Protein AF-A0AAN6LTI5-F1 (afdb_monomer)

pLDDT: mean 82.34, std 16.17, range [45.75, 98.12]

Secondary structure (DSSP, 8-state):
----------PPP-HHHHHHHHHHHHHHHHHHHHHHH-GGGS-HHHHHHHHHHHHHHHHHTGGGS-S-HHHHHHHHHHHHHHHHHHHHHHHH--TT-GGGGGTS-TT----S-HHHHHHHHHH-TT-TTSTT--TTS-TT-S-GGGS-SSTTGGGG--S---TT-GGGS-HHHHHHHHHHHHHHHHHHHHHHHHH--GGGTT--GGGG-GGGS-HHHHHHHHHTT---SSPPPHHHHHHHHHHHHHHHHHHHHHHHHHHHHHHHHHHHTTSS-GGGS--SS--GGG--SHHHHHHH-

Foldseek 3Di:
DDDPPPPPPPPPQDVVLQVQLVVLLVQLVVLLLVCQLCVLVDALVRSLVSNVVSLVSNLVSLCSNDPDPVNSVVSNVCSVVLSVLSNVVSNVSHNPDPCVCQFVVVPDDPPDRSSLSSVCSRPVPCQQLTSVRQCVLCVPDNHCVPPDPDLVVPPPDPPDDDPPPLSNDDLVVLLVVLVVLLVVLVVVLCVLVVVLPCVPLVDDPVLVPPLCPPPVVLAVCVVVVHDDPDHDDPSSVVVVVSVVCSVVSNVLSVVQNVLSVVLSVCSVVVSDRSSSRPGPAADPVQPPDPVSRVSRD

Solvent-accessible surface area (backbone atoms only — not comparable to full-atom values): 17144 Å² total; per-residue (Å²): 134,84,83,77,80,76,76,69,77,74,75,77,81,48,70,77,65,16,47,61,19,52,50,28,61,50,47,29,59,49,53,44,35,52,44,57,27,43,34,76,80,39,56,40,65,56,40,37,50,52,45,49,52,32,30,49,51,26,47,74,34,23,74,46,52,44,91,45,66,66,58,23,50,53,50,40,51,46,40,53,54,51,38,53,51,51,40,53,49,32,58,66,41,37,66,84,46,75,69,52,49,63,66,38,54,91,81,63,82,75,87,64,54,46,62,57,51,6,46,43,69,70,75,36,84,62,21,66,63,42,70,72,33,51,66,74,83,37,82,90,46,93,56,56,66,75,45,75,94,41,83,80,65,59,78,80,68,90,78,84,76,65,95,76,54,56,78,76,57,55,62,69,57,40,40,53,55,34,53,51,48,34,52,50,30,50,50,52,46,50,51,44,60,69,66,63,41,70,74,77,73,66,77,52,78,75,78,70,36,76,91,57,71,57,50,68,64,38,40,54,38,45,72,72,69,46,95,55,99,68,64,72,48,74,64,57,52,49,54,52,51,50,54,51,46,49,57,51,51,51,51,51,34,52,52,41,30,53,48,34,53,49,45,39,52,37,37,72,75,61,78,42,57,55,53,71,57,64,68,65,58,40,67,69,92,64,41,85,40,74,68,39,38,68,65,51,73

Organism: NCBI:txid1892770

Radius of gyration: 24.94 Å; Cα contacts (8 Å, |Δi|>4): 255; chains: 1; bounding box: 87×41×66 Å

Mean predicted aligned error: 9.03 Å

Nearest PDB structures (foldseek):
  9k1c-assembly1_R  TM=1.927E-01  e=9.011E+00  Homo sapiens

Sequence (297 aa):
MPHVDTHASVDEWSFSQASRSLTFSLIFPFTSLLIMSFPYHFDRWLAVTMVLASGYAAFVTSDDLSPDDKLNEIYKRYVLIGGSYMLSMAYKLDGKNTEQALLEYKTAKSTWSPWYKGYKLMWNIRGVATPWENPYLWPDVKYTWNAPKSTADLDNTTSSRSRHSLMARGRGSGIAIRIVYVAINFFLLACLYEHNSERLLDTTLSDYDPEKESIIRRGVQTYFGRTVRTPVTSREILVRAASASEYVAGNFLLFSLYHDVCAIFFIAVGLDESWEWPPFFGQITKAYSMRRWYVNN

Structure (mmCIF, N/CA/C/O backbone):
data_AF-A0AAN6LTI5-F1
#
_entry.id   AF-A0AAN6LTI5-F1
#
loop_
_atom_site.group_PDB
_atom_site.id
_atom_site.type_symbol
_atom_site.label_atom_id
_atom_site.label_alt_id
_atom_site.label_comp_id
_atom_site.label_asym_id
_atom_site.label_entity_id
_atom_site.label_seq_id
_atom_site.pdbx_PDB_ins_code
_atom_site.Cartn_x
_atom_site.Cartn_y
_atom_site.Cartn_z
_atom_site.occupancy
_atom_site.B_iso_or_equiv
_atom_site.auth_seq_id
_atom_site.auth_comp_id
_atom_site.auth_asym_id
_atom_site.auth_atom_id
_atom_site.pdbx_PDB_model_num
ATOM 1 N N . MET A 1 1 ? -52.610 -1.628 4.059 1.00 48.66 1 MET A N 1
ATOM 2 C CA . MET A 1 1 ? -51.967 -1.267 2.779 1.00 48.66 1 MET A CA 1
ATOM 3 C C . MET A 1 1 ? -50.811 -2.231 2.570 1.00 48.66 1 MET A C 1
ATOM 5 O O . MET A 1 1 ? -49.985 -2.307 3.470 1.00 48.66 1 MET A O 1
ATOM 9 N N . PRO A 1 2 ? -50.798 -3.033 1.495 1.00 48.12 2 PRO A N 1
ATOM 10 C CA . PRO A 1 2 ? -49.705 -3.960 1.223 1.00 48.12 2 PRO A CA 1
ATOM 11 C C . PRO A 1 2 ? -48.461 -3.179 0.778 1.00 48.12 2 PRO A C 1
ATOM 13 O O . PRO A 1 2 ? -48.548 -2.340 -0.117 1.00 48.12 2 PRO A O 1
ATOM 16 N N . HIS A 1 3 ? -47.327 -3.439 1.428 1.00 54.31 3 HIS A N 1
ATOM 17 C CA . HIS A 1 3 ? -46.013 -3.013 0.954 1.00 54.31 3 HIS A CA 1
ATOM 18 C C . HIS A 1 3 ? -45.740 -3.776 -0.345 1.00 54.31 3 HIS A C 1
ATOM 20 O O . HIS A 1 3 ? -45.573 -4.993 -0.334 1.00 54.31 3 HIS A O 1
ATOM 26 N N . VAL A 1 4 ? -45.806 -3.079 -1.477 1.00 61.84 4 VAL A N 1
ATOM 27 C CA . VAL A 1 4 ? -45.370 -3.628 -2.759 1.00 61.84 4 VAL A CA 1
ATOM 28 C C . VAL A 1 4 ? -43.857 -3.487 -2.770 1.00 61.84 4 VAL A C 1
ATOM 30 O O . VAL A 1 4 ? -43.339 -2.415 -3.075 1.00 61.84 4 VAL A O 1
ATOM 33 N N . ASP A 1 5 ? -43.161 -4.552 -2.385 1.00 55.31 5 ASP A N 1
ATOM 34 C CA . ASP A 1 5 ? -41.728 -4.679 -2.613 1.00 55.31 5 ASP A CA 1
ATOM 35 C C . ASP A 1 5 ? -41.517 -4.794 -4.124 1.00 55.31 5 ASP A C 1
ATOM 37 O O . ASP A 1 5 ? -41.534 -5.874 -4.718 1.00 55.31 5 ASP A O 1
ATOM 41 N N . THR A 1 6 ? -41.379 -3.646 -4.786 1.00 58.44 6 THR A N 1
ATOM 42 C CA . THR A 1 6 ? -40.815 -3.584 -6.128 1.00 58.44 6 THR A CA 1
ATOM 43 C C . THR A 1 6 ? -39.357 -3.995 -6.008 1.00 58.44 6 THR A C 1
ATOM 45 O O . THR A 1 6 ? -38.479 -3.152 -5.824 1.00 58.44 6 THR A O 1
ATOM 48 N N . HIS A 1 7 ? -39.107 -5.301 -6.081 1.00 58.06 7 HIS A N 1
ATOM 49 C CA . HIS A 1 7 ? -37.806 -5.851 -6.419 1.00 58.06 7 HIS A CA 1
ATOM 50 C C . HIS A 1 7 ? -37.456 -5.335 -7.816 1.00 58.06 7 HIS A C 1
ATOM 52 O O . HIS A 1 7 ? -37.729 -5.989 -8.821 1.00 58.06 7 HIS A O 1
ATOM 58 N N . ALA A 1 8 ? -36.915 -4.116 -7.887 1.00 60.38 8 ALA A N 1
ATOM 59 C CA . ALA A 1 8 ? -36.149 -3.691 -9.040 1.00 60.38 8 ALA A CA 1
ATOM 60 C C . ALA A 1 8 ? -35.102 -4.785 -9.238 1.00 60.38 8 ALA A C 1
ATOM 62 O O . ALA A 1 8 ? -34.344 -5.081 -8.311 1.00 60.38 8 ALA A O 1
ATOM 63 N N . SER A 1 9 ? -35.155 -5.463 -10.383 1.00 68.69 9 SER A N 1
ATOM 64 C CA . SER A 1 9 ? -34.146 -6.442 -10.749 1.00 68.69 9 SER A CA 1
ATOM 65 C C . SER A 1 9 ? -32.809 -5.730 -10.643 1.00 68.69 9 SER A C 1
ATOM 67 O O . SER A 1 9 ? -32.554 -4.786 -11.387 1.00 68.69 9 SER A O 1
ATOM 69 N N . VAL A 1 10 ? -32.011 -6.110 -9.649 1.00 76.81 10 VAL A N 1
ATOM 70 C CA . VAL A 1 10 ? -30.627 -5.668 -9.564 1.00 76.81 10 VAL A CA 1
ATOM 71 C C . VAL A 1 10 ? -29.993 -6.209 -10.833 1.00 76.81 10 VAL A C 1
ATOM 73 O O . VAL A 1 10 ? -29.870 -7.426 -10.969 1.00 76.81 10 VAL A O 1
ATOM 76 N N . ASP A 1 11 ? -29.733 -5.326 -11.797 1.00 81.00 11 ASP A N 1
ATOM 77 C CA . ASP A 1 11 ? -29.110 -5.710 -13.056 1.00 81.00 11 ASP A CA 1
ATOM 78 C C . ASP A 1 11 ? -27.839 -6.488 -12.717 1.00 81.00 11 ASP A C 1
ATOM 80 O O . ASP A 1 11 ? -26.968 -5.990 -11.998 1.00 81.00 11 ASP A O 1
ATOM 84 N N . GLU A 1 12 ? -27.766 -7.742 -13.166 1.00 89.50 12 GLU A N 1
ATOM 85 C CA . GLU A 1 12 ? -26.602 -8.580 -12.907 1.00 89.50 12 GLU A CA 1
ATOM 86 C C . GLU A 1 12 ? -25.367 -7.878 -13.477 1.00 89.50 12 GLU A C 1
ATOM 88 O O . GLU A 1 12 ? -25.313 -7.528 -14.663 1.00 89.50 12 GLU A O 1
ATOM 93 N N . TRP A 1 13 ? -24.378 -7.642 -12.614 1.00 93.31 13 TRP A N 1
ATOM 94 C CA . TRP A 1 13 ? -23.123 -7.029 -13.022 1.00 93.31 13 TRP A CA 1
ATOM 95 C C . TRP A 1 13 ? -22.507 -7.830 -14.172 1.00 93.31 13 TRP A C 1
ATOM 97 O O . TRP A 1 13 ? -22.428 -9.060 -14.125 1.00 93.31 13 TRP A O 1
ATOM 107 N N . SER A 1 14 ? -22.047 -7.133 -15.210 1.00 94.81 14 SER A N 1
ATOM 108 C CA . SER A 1 14 ? -21.449 -7.762 -16.390 1.00 94.81 14 SER A CA 1
ATOM 109 C C . SER A 1 14 ? -20.062 -7.210 -16.686 1.00 94.81 14 SER A C 1
ATOM 111 O O . SER A 1 14 ? -19.778 -6.027 -16.500 1.00 94.81 14 SER A O 1
ATOM 113 N N . PHE A 1 15 ? -19.196 -8.049 -17.257 1.00 94.62 15 PHE A N 1
ATOM 114 C CA . PHE A 1 15 ? -17.861 -7.624 -17.689 1.00 94.62 15 PHE A CA 1
ATOM 115 C C . PHE A 1 15 ? -17.908 -6.451 -18.685 1.00 94.62 15 PHE A C 1
ATOM 117 O O . PHE A 1 15 ? -17.015 -5.606 -18.700 1.00 94.62 15 PHE A O 1
ATOM 124 N N . SER A 1 16 ? -18.967 -6.355 -19.497 1.00 95.12 16 SER A N 1
ATOM 125 C CA . SER A 1 16 ? -19.192 -5.213 -20.389 1.00 95.12 16 SER A CA 1
ATOM 126 C C . SER A 1 16 ? -19.331 -3.889 -19.639 1.00 95.12 16 SER A C 1
ATOM 128 O O . SER A 1 16 ? -18.773 -2.896 -20.105 1.00 95.12 16 SER A O 1
ATOM 130 N N . GLN A 1 17 ? -20.002 -3.870 -18.482 1.00 92.94 17 GLN A N 1
ATOM 131 C CA . GLN A 1 17 ? -20.117 -2.669 -17.644 1.00 92.94 17 GLN A CA 1
ATOM 132 C C . GLN A 1 17 ? -18.743 -2.266 -17.089 1.00 92.94 17 GLN A C 1
ATOM 134 O O . GLN A 1 17 ? -18.345 -1.110 -17.213 1.00 92.94 17 GLN A O 1
ATOM 139 N N . ALA A 1 18 ? -17.956 -3.237 -16.616 1.00 95.56 18 ALA A N 1
ATOM 140 C CA . ALA A 1 18 ? -16.622 -2.983 -16.069 1.00 95.56 18 ALA A CA 1
ATOM 141 C C . ALA A 1 18 ? -15.536 -2.700 -17.118 1.00 95.56 18 ALA A C 1
ATOM 143 O O . ALA A 1 18 ? -14.469 -2.188 -16.779 1.00 95.56 18 ALA A O 1
ATOM 144 N N . SER A 1 19 ? -15.771 -3.013 -18.396 1.00 96.44 19 SER A N 1
ATOM 145 C CA . SER A 1 19 ? -14.763 -2.899 -19.461 1.00 96.44 19 SER A CA 1
ATOM 146 C C . SER A 1 19 ? -14.151 -1.497 -19.565 1.00 96.44 19 SER A C 1
ATOM 148 O O . SER A 1 19 ? -12.939 -1.349 -19.756 1.00 96.44 19 SER A O 1
ATOM 150 N N . ARG A 1 20 ? -14.969 -0.455 -19.374 1.00 96.75 20 ARG A N 1
ATOM 151 C CA . ARG A 1 20 ? -14.529 0.942 -19.374 1.00 96.75 20 ARG A CA 1
ATOM 152 C C . ARG A 1 20 ? -13.588 1.217 -18.202 1.00 96.75 20 ARG A C 1
ATOM 154 O O . ARG A 1 20 ? -12.496 1.743 -18.410 1.00 96.75 20 ARG A O 1
ATOM 161 N N . SER A 1 21 ? -13.983 0.826 -16.997 1.00 96.06 21 SER A N 1
ATOM 162 C CA . SER A 1 21 ? -13.212 0.999 -15.762 1.00 96.06 21 SER A CA 1
ATOM 163 C C . SER A 1 21 ? -11.900 0.225 -15.804 1.00 96.06 21 SER A C 1
ATOM 165 O O . SER A 1 21 ? -10.853 0.772 -15.468 1.00 96.06 21 SER A O 1
ATOM 167 N N . LEU A 1 22 ? -11.934 -1.015 -16.300 1.00 95.94 22 LEU A N 1
ATOM 168 C CA . LEU A 1 22 ? -10.753 -1.851 -16.519 1.00 95.94 22 LEU A CA 1
ATOM 169 C C . LEU A 1 22 ? -9.792 -1.231 -17.537 1.00 95.94 22 LEU A C 1
ATOM 171 O O . LEU A 1 22 ? -8.579 -1.261 -17.361 1.00 95.94 22 LEU A O 1
ATOM 175 N N . THR A 1 23 ? -10.317 -0.623 -18.598 1.00 97.38 23 THR A N 1
ATOM 176 C CA . THR A 1 23 ? -9.477 0.050 -19.594 1.00 97.38 23 THR A CA 1
ATOM 177 C C . THR A 1 23 ? -8.724 1.220 -18.961 1.00 97.38 23 THR A C 1
ATOM 179 O O . THR A 1 23 ? -7.503 1.320 -19.100 1.00 97.38 23 THR A O 1
ATOM 182 N N . PHE A 1 24 ? -9.411 2.085 -18.211 1.00 97.62 24 PHE A N 1
ATOM 183 C CA . PHE A 1 24 ? -8.749 3.213 -17.552 1.00 97.62 24 PHE A CA 1
ATOM 184 C C . PHE A 1 24 ? -7.860 2.796 -16.377 1.00 97.62 24 PHE A C 1
ATOM 186 O O . PHE A 1 24 ? -6.852 3.462 -16.127 1.00 97.62 24 PHE A O 1
ATOM 193 N N . SER A 1 25 ? -8.150 1.665 -15.727 1.00 94.81 25 SER A N 1
ATOM 194 C CA . SER A 1 25 ? -7.278 1.101 -14.696 1.00 94.81 25 SER A CA 1
ATOM 195 C C . SER A 1 25 ? -5.952 0.582 -15.228 1.00 94.81 25 SER A C 1
ATOM 197 O O . SER A 1 25 ? -4.985 0.553 -14.473 1.00 94.81 25 SER A O 1
ATOM 199 N N . LEU A 1 26 ? -5.873 0.273 -16.524 1.00 96.25 26 LEU A N 1
ATOM 200 C CA . LEU A 1 26 ? -4.628 -0.047 -17.219 1.00 96.25 26 LEU A CA 1
ATOM 201 C C . LEU A 1 26 ? -3.964 1.194 -17.829 1.00 96.25 26 LEU A C 1
ATOM 203 O O . LEU A 1 26 ? -2.745 1.345 -17.730 1.00 96.25 26 LEU A O 1
ATOM 207 N N . ILE A 1 27 ? -4.743 2.108 -18.422 1.00 97.94 27 ILE A N 1
ATOM 208 C CA . ILE A 1 27 ? -4.211 3.334 -19.042 1.00 97.94 27 ILE A CA 1
ATOM 209 C C . ILE A 1 27 ? -3.490 4.198 -18.009 1.00 97.94 27 ILE A C 1
ATOM 211 O O . ILE A 1 27 ? -2.374 4.634 -18.268 1.00 97.94 27 ILE A O 1
ATOM 215 N N . PHE A 1 28 ? -4.083 4.431 -16.837 1.00 97.56 28 PHE A N 1
ATOM 216 C CA . PHE A 1 28 ? -3.484 5.282 -15.807 1.00 97.56 28 PHE A CA 1
ATOM 217 C C . PHE A 1 28 ? -2.069 4.842 -15.367 1.00 97.56 28 PHE A C 1
ATOM 219 O O . PHE A 1 28 ? -1.131 5.647 -15.483 1.00 97.56 28 PHE A O 1
ATOM 226 N N . PRO A 1 29 ? -1.849 3.594 -14.907 1.00 96.06 29 PRO A N 1
ATOM 227 C CA . PRO A 1 29 ? -0.514 3.143 -14.540 1.00 96.06 29 PRO A CA 1
ATOM 228 C C . PRO A 1 29 ? 0.416 3.056 -15.753 1.00 96.06 29 PRO A C 1
ATOM 230 O O . PRO A 1 29 ? 1.595 3.368 -15.616 1.00 96.06 29 PRO A O 1
ATOM 233 N N . PHE A 1 30 ? -0.080 2.711 -16.946 1.00 97.19 30 PHE A N 1
ATOM 234 C CA . PHE A 1 30 ? 0.749 2.688 -18.154 1.00 97.19 30 PHE A CA 1
ATOM 235 C C . PHE A 1 30 ? 1.241 4.086 -18.557 1.00 97.19 30 PHE A C 1
ATOM 237 O O . PHE A 1 30 ? 2.423 4.269 -18.841 1.00 97.19 30 PHE A O 1
ATOM 244 N N . THR A 1 31 ? 0.364 5.093 -18.540 1.00 97.62 31 THR A N 1
ATOM 245 C CA . THR A 1 31 ? 0.722 6.494 -18.797 1.00 97.62 31 THR A CA 1
ATOM 246 C C . THR A 1 31 ? 1.742 6.985 -17.776 1.00 97.62 31 THR A C 1
ATOM 248 O O . THR A 1 31 ? 2.745 7.589 -18.156 1.00 97.62 31 THR A O 1
ATOM 251 N N . SER A 1 32 ? 1.529 6.675 -16.495 1.00 96.31 32 SER A N 1
ATOM 252 C CA . SER A 1 32 ? 2.491 6.999 -15.438 1.00 96.31 32 SER A CA 1
ATOM 253 C C . SER A 1 32 ? 3.840 6.316 -15.692 1.00 96.31 32 SER A C 1
ATOM 255 O O . SER A 1 32 ? 4.875 6.976 -15.640 1.00 96.31 32 SER A O 1
ATOM 257 N N . LEU A 1 33 ? 3.843 5.033 -16.068 1.00 95.56 33 LEU A N 1
ATOM 258 C CA . LEU A 1 33 ? 5.060 4.274 -16.363 1.00 95.56 33 LEU A CA 1
ATOM 259 C C . LEU A 1 33 ? 5.831 4.878 -17.529 1.00 95.56 33 LEU A C 1
ATOM 261 O O . LEU A 1 33 ? 7.044 5.054 -17.431 1.00 95.56 33 LEU A O 1
ATOM 265 N N . LEU A 1 34 ? 5.136 5.220 -18.611 1.00 96.38 34 LEU A N 1
ATOM 266 C CA . LEU A 1 34 ? 5.722 5.846 -19.790 1.00 96.38 34 LEU A CA 1
ATOM 267 C C . LEU A 1 34 ? 6.426 7.160 -19.422 1.00 96.38 34 LEU A C 1
ATOM 269 O O . LEU A 1 34 ? 7.582 7.364 -19.791 1.00 96.38 34 LEU A O 1
ATOM 273 N N . ILE A 1 35 ? 5.764 8.017 -18.643 1.00 94.69 35 ILE A N 1
ATOM 274 C CA . ILE A 1 35 ? 6.305 9.314 -18.214 1.00 94.69 35 ILE A CA 1
ATOM 275 C C . ILE A 1 35 ? 7.533 9.132 -17.318 1.00 94.69 35 ILE A C 1
ATOM 277 O O . ILE A 1 35 ? 8.557 9.776 -17.544 1.00 94.69 35 ILE A O 1
ATOM 281 N N . MET A 1 36 ? 7.466 8.226 -16.339 1.00 91.38 36 MET A N 1
ATOM 282 C CA . MET A 1 36 ? 8.590 7.956 -15.433 1.00 91.38 36 MET A CA 1
ATOM 283 C C . MET A 1 36 ? 9.775 7.296 -16.148 1.00 91.38 36 MET A C 1
ATOM 285 O O . MET A 1 36 ? 10.926 7.503 -15.764 1.00 91.38 36 MET A O 1
ATOM 289 N N . SER A 1 37 ? 9.507 6.497 -17.183 1.00 91.69 37 SER A N 1
ATOM 290 C CA . SER A 1 37 ? 10.540 5.801 -17.958 1.00 91.69 37 SER A CA 1
ATOM 291 C C . SER A 1 37 ? 11.278 6.743 -18.908 1.00 91.69 37 SER A C 1
ATOM 293 O O . SER A 1 37 ? 12.483 6.599 -19.107 1.00 91.69 37 SER A O 1
ATOM 295 N N . PHE A 1 38 ? 10.574 7.724 -19.475 1.00 92.62 38 PHE A N 1
ATOM 296 C CA . PHE A 1 38 ? 11.074 8.585 -20.549 1.00 92.62 38 PHE A CA 1
ATOM 297 C C . PHE A 1 38 ? 10.922 10.080 -20.226 1.00 92.62 38 PHE A C 1
ATOM 299 O O . PHE A 1 38 ? 10.379 10.827 -21.041 1.00 92.62 38 PHE A O 1
ATOM 306 N N . PRO A 1 39 ? 11.429 10.564 -19.076 1.00 89.75 39 PRO A N 1
ATOM 307 C CA . PRO A 1 39 ? 11.161 11.926 -18.612 1.00 89.75 39 PRO A CA 1
ATOM 308 C C . PRO A 1 39 ? 11.679 13.013 -19.567 1.00 89.75 39 PRO A C 1
ATOM 310 O O . PRO A 1 39 ? 11.117 14.097 -19.619 1.00 89.75 39 PRO A O 1
ATOM 313 N N . TYR A 1 40 ? 12.710 12.727 -20.370 1.00 89.62 40 TYR A N 1
ATOM 314 C CA . TYR A 1 40 ? 13.271 13.677 -21.342 1.00 89.62 40 TYR A CA 1
ATOM 315 C C . TYR A 1 40 ? 12.416 13.869 -22.601 1.00 89.62 40 TYR A C 1
ATOM 317 O O . TYR A 1 40 ? 12.644 14.813 -23.355 1.00 89.62 40 TYR A O 1
ATOM 325 N N . HIS A 1 41 ? 11.453 12.980 -22.850 1.00 93.31 41 HIS A N 1
ATOM 326 C CA . HIS A 1 41 ? 10.581 13.051 -24.024 1.00 93.31 41 HIS A CA 1
ATOM 327 C C . HIS A 1 41 ? 9.317 13.883 -23.783 1.00 93.31 41 HIS A C 1
ATOM 329 O O . HIS A 1 41 ? 8.606 14.196 -24.737 1.00 93.31 41 HIS A O 1
ATOM 335 N N . PHE A 1 42 ? 9.041 14.256 -22.532 1.00 92.50 42 PHE A N 1
ATOM 336 C CA . PHE A 1 42 ? 7.854 15.010 -22.153 1.00 92.50 42 PHE A CA 1
ATOM 337 C C . PHE A 1 42 ? 8.260 16.340 -21.521 1.00 92.50 42 PHE A C 1
ATOM 339 O O . PHE A 1 42 ? 9.126 16.392 -20.653 1.00 92.50 42 PHE A O 1
ATOM 346 N N . ASP A 1 43 ? 7.610 17.430 -21.929 1.00 92.81 43 ASP A N 1
ATOM 347 C CA . ASP A 1 43 ? 7.672 18.658 -21.136 1.00 92.81 43 ASP A CA 1
ATOM 348 C C . ASP A 1 43 ? 6.963 18.429 -19.790 1.00 92.81 43 ASP A C 1
ATOM 350 O O . ASP A 1 43 ? 5.972 17.693 -19.722 1.00 92.81 43 ASP A O 1
ATOM 354 N N . ARG A 1 44 ? 7.446 19.071 -18.721 1.00 91.94 44 ARG A N 1
ATOM 355 C CA . ARG A 1 44 ? 6.900 18.931 -17.364 1.00 91.94 44 ARG A CA 1
ATOM 356 C C . ARG A 1 44 ? 5.382 19.106 -17.326 1.00 91.94 44 ARG A C 1
ATOM 358 O O . ARG A 1 44 ? 4.692 18.329 -16.669 1.00 91.94 44 ARG A O 1
ATOM 365 N N . TRP A 1 45 ? 4.849 20.111 -18.020 1.00 94.12 45 TRP A N 1
ATOM 366 C CA . TRP A 1 45 ? 3.408 20.363 -18.008 1.00 94.12 45 TRP A CA 1
ATOM 367 C C . TRP A 1 45 ? 2.635 19.311 -18.791 1.00 94.12 45 TRP A C 1
ATOM 369 O O . TRP A 1 45 ? 1.582 18.877 -18.334 1.00 94.12 45 TRP A O 1
ATOM 379 N N . LEU A 1 46 ? 3.188 18.836 -19.909 1.00 95.12 46 LEU A N 1
ATOM 380 C CA . LEU A 1 46 ? 2.597 17.738 -20.668 1.00 95.12 46 LEU A CA 1
ATOM 381 C C . LEU A 1 46 ? 2.516 16.464 -19.815 1.00 95.12 46 LEU A C 1
ATOM 383 O O . LEU A 1 46 ? 1.455 15.846 -19.744 1.00 95.12 46 LEU A O 1
ATOM 387 N N . ALA A 1 47 ? 3.597 16.112 -19.115 1.00 94.69 47 ALA A N 1
ATOM 388 C CA . ALA A 1 47 ? 3.633 14.969 -18.207 1.00 94.69 47 ALA A CA 1
ATOM 389 C C . ALA A 1 47 ? 2.573 15.086 -17.096 1.00 94.69 47 ALA A C 1
ATOM 391 O O . ALA A 1 47 ? 1.778 14.168 -16.892 1.00 94.69 47 ALA A O 1
ATOM 392 N N . VAL A 1 48 ? 2.507 16.238 -16.418 1.00 95.56 48 VAL A N 1
ATOM 393 C CA . VAL A 1 48 ? 1.500 16.511 -15.378 1.00 95.56 48 VAL A CA 1
ATOM 394 C C . VAL A 1 48 ? 0.078 16.386 -15.933 1.00 95.56 48 VAL A C 1
ATOM 396 O O . VAL A 1 48 ? -0.755 15.712 -15.327 1.00 95.56 48 VAL A O 1
ATOM 399 N N . THR A 1 49 ? -0.207 16.975 -17.097 1.00 97.00 49 THR A N 1
ATOM 400 C CA . THR A 1 49 ? -1.528 16.899 -17.734 1.00 97.00 49 THR A CA 1
ATOM 401 C C . THR A 1 49 ? -1.898 15.468 -18.115 1.00 97.00 49 THR A C 1
ATOM 403 O O . THR A 1 49 ? -3.036 15.066 -17.890 1.00 97.00 49 THR A O 1
ATOM 406 N N . MET A 1 50 ? -0.965 14.674 -18.641 1.00 97.50 50 MET A N 1
ATOM 407 C CA . MET A 1 50 ? -1.217 13.275 -19.007 1.00 97.50 50 MET A CA 1
ATOM 408 C C . MET A 1 50 ? -1.532 12.399 -17.784 1.00 97.50 50 MET A C 1
ATOM 410 O O . MET A 1 50 ? -2.482 11.611 -17.825 1.00 97.50 50 MET A O 1
ATOM 414 N N . VAL A 1 51 ? -0.787 12.551 -16.681 1.00 96.56 51 VAL A N 1
ATOM 415 C CA . VAL A 1 51 ? -1.076 11.839 -15.420 1.00 96.56 51 VAL A CA 1
ATOM 416 C C . VAL A 1 51 ? -2.421 12.287 -14.842 1.00 96.56 51 VAL A C 1
ATOM 418 O O . VAL A 1 51 ? -3.221 11.438 -14.458 1.00 96.56 51 VAL A O 1
ATOM 421 N N . LEU A 1 52 ? -2.713 13.595 -14.825 1.00 97.44 52 LEU A N 1
ATOM 422 C CA . LEU A 1 52 ? -4.004 14.117 -14.356 1.00 97.4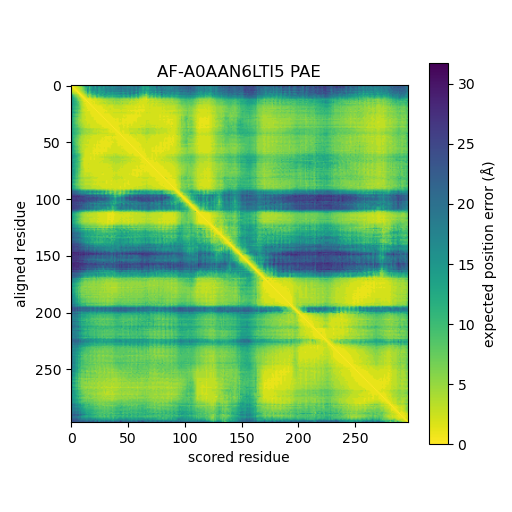4 52 LEU A CA 1
ATOM 423 C C . LEU A 1 52 ? -5.171 13.596 -15.194 1.00 97.44 52 LEU A C 1
ATOM 425 O O . LEU A 1 52 ? -6.162 13.148 -14.630 1.00 97.44 52 LEU A O 1
ATOM 429 N N . ALA A 1 53 ? -5.066 13.646 -16.522 1.00 98.12 53 ALA A N 1
ATOM 430 C CA . ALA A 1 53 ? -6.138 13.234 -17.421 1.00 98.12 53 ALA A CA 1
ATOM 431 C C . ALA A 1 53 ? -6.438 11.736 -17.289 1.00 98.12 53 ALA A C 1
ATOM 433 O O . ALA A 1 53 ? -7.596 11.347 -17.142 1.00 98.12 53 ALA A O 1
ATOM 434 N N . SER A 1 54 ? -5.398 10.898 -17.291 1.00 97.94 54 SER A N 1
ATOM 435 C CA . SER A 1 54 ? -5.555 9.448 -17.135 1.00 97.94 54 SER A CA 1
ATOM 436 C C . SER A 1 54 ? -6.037 9.061 -15.731 1.00 97.94 54 SER A C 1
ATOM 438 O O . SER A 1 54 ? -6.935 8.229 -15.610 1.00 97.94 54 SER A O 1
ATOM 440 N N . GLY A 1 55 ? -5.524 9.708 -14.680 1.00 97.38 55 GLY A N 1
ATOM 441 C CA . GLY A 1 55 ? -5.975 9.504 -13.301 1.00 97.38 55 GLY A CA 1
ATOM 442 C C . GLY A 1 55 ? -7.418 9.962 -13.073 1.00 97.38 55 GLY A C 1
ATOM 443 O O . GLY A 1 55 ? -8.198 9.246 -12.454 1.00 97.38 55 GLY A O 1
ATOM 444 N N . TYR A 1 56 ? -7.815 11.111 -13.623 1.00 97.94 56 TYR A N 1
ATOM 445 C CA . TYR A 1 56 ? -9.198 11.591 -13.559 1.00 97.94 56 TYR A CA 1
ATOM 446 C C . TYR A 1 56 ? -10.158 10.639 -14.275 1.00 97.94 56 TYR A C 1
ATOM 448 O O . TYR A 1 56 ? -11.201 10.297 -13.723 1.00 97.94 56 TYR A O 1
ATOM 456 N N . ALA A 1 57 ? -9.793 10.162 -15.469 1.00 97.94 57 ALA A N 1
ATOM 457 C CA . ALA A 1 57 ? -10.607 9.196 -16.197 1.00 97.94 57 ALA A CA 1
ATOM 458 C C . ALA A 1 57 ? -10.785 7.893 -15.401 1.00 97.94 57 ALA A C 1
ATOM 460 O O . ALA A 1 57 ? -11.915 7.447 -15.224 1.00 97.94 57 ALA A O 1
ATOM 461 N N . ALA A 1 58 ? -9.696 7.347 -14.845 1.00 97.62 58 ALA A N 1
ATOM 462 C CA . ALA A 1 58 ? -9.733 6.176 -13.970 1.00 97.62 58 ALA A CA 1
ATOM 463 C C . ALA A 1 58 ? -10.621 6.389 -12.733 1.00 97.62 58 ALA A C 1
ATOM 465 O O . ALA A 1 58 ? -11.419 5.517 -12.388 1.00 97.62 58 ALA A O 1
ATOM 466 N N . PHE A 1 59 ? -10.529 7.563 -12.100 1.00 97.38 59 PHE A N 1
ATOM 467 C CA . PHE A 1 59 ? -11.344 7.923 -10.942 1.00 97.38 59 PHE A CA 1
ATOM 468 C C . PHE A 1 59 ? -12.834 7.993 -11.287 1.00 97.38 59 PHE A C 1
ATOM 470 O O . PHE A 1 59 ? -13.644 7.388 -10.594 1.00 97.38 59 PHE A O 1
ATOM 477 N N . VAL A 1 60 ? -13.213 8.682 -12.364 1.00 97.75 60 VAL A N 1
ATOM 478 C CA . VAL A 1 60 ? -14.626 8.837 -12.752 1.00 97.75 60 VAL A CA 1
ATOM 479 C C . VAL A 1 60 ? -15.266 7.500 -13.123 1.00 97.75 60 VAL A C 1
ATOM 481 O O . VAL A 1 60 ? -16.448 7.308 -12.878 1.00 97.75 60 VAL A O 1
ATOM 484 N N . THR A 1 61 ? -14.504 6.565 -13.689 1.00 97.00 61 THR A N 1
ATOM 485 C CA . THR A 1 61 ? -15.033 5.252 -14.093 1.00 97.00 61 THR A CA 1
ATOM 486 C C . THR A 1 61 ? -14.964 4.192 -12.997 1.00 97.00 61 THR A C 1
ATOM 488 O O . THR A 1 61 ? -15.371 3.062 -13.219 1.00 97.00 61 THR A O 1
ATOM 491 N N . SER A 1 62 ? -14.403 4.499 -11.831 1.00 96.19 62 SER A N 1
ATOM 492 C CA . SER A 1 62 ? -14.101 3.490 -10.806 1.00 96.19 62 SER A CA 1
ATOM 493 C C . SER A 1 62 ? -15.320 2.827 -10.159 1.00 96.19 62 SER A C 1
ATOM 495 O O . SER A 1 62 ? -15.173 1.722 -9.648 1.00 96.19 62 SER A O 1
ATOM 497 N N . ASP A 1 63 ? -16.494 3.463 -10.194 1.00 96.56 63 ASP A N 1
ATOM 498 C CA . ASP A 1 63 ? -17.727 2.923 -9.599 1.00 96.56 63 ASP A CA 1
ATOM 499 C C . ASP A 1 63 ? -18.245 1.665 -10.307 1.00 96.56 63 ASP A C 1
ATOM 501 O O . ASP A 1 63 ? -18.895 0.839 -9.680 1.00 96.56 63 ASP A O 1
ATOM 505 N N . ASP A 1 64 ? -17.893 1.472 -11.580 1.00 95.00 64 ASP A N 1
ATOM 506 C CA . ASP A 1 64 ? -18.357 0.324 -12.371 1.00 95.00 64 ASP A CA 1
ATOM 507 C C . ASP A 1 64 ? -17.334 -0.831 -12.410 1.00 95.00 64 ASP A C 1
ATOM 509 O O . ASP A 1 64 ? -17.530 -1.824 -13.115 1.00 95.00 64 ASP A O 1
ATOM 513 N N . LEU A 1 65 ? -16.211 -0.721 -11.685 1.00 94.75 65 LEU A N 1
ATOM 514 C CA . LEU A 1 65 ? -15.103 -1.682 -11.775 1.00 94.75 65 LEU A CA 1
ATOM 515 C C . LEU A 1 65 ? -15.494 -3.079 -11.266 1.00 94.75 65 LEU A C 1
ATOM 517 O O . LEU A 1 65 ? -15.027 -4.085 -11.801 1.00 94.75 65 LEU A O 1
ATOM 521 N N . SER A 1 66 ? -16.326 -3.134 -10.233 1.00 95.62 66 SER A N 1
ATOM 522 C CA . SER A 1 66 ? -16.730 -4.347 -9.527 1.00 95.62 66 SER A CA 1
ATOM 523 C C . SER A 1 66 ? -18.136 -4.178 -8.955 1.00 95.62 66 SER A C 1
ATOM 525 O O . SER A 1 66 ? -18.503 -3.052 -8.621 1.00 95.62 66 SER A O 1
ATOM 527 N N . PRO A 1 67 ? -18.910 -5.262 -8.764 1.00 93.44 67 PRO A N 1
ATOM 528 C CA . PRO A 1 67 ? -20.149 -5.196 -7.989 1.00 93.44 67 PRO A CA 1
ATOM 529 C C . PRO A 1 67 ? -19.902 -4.938 -6.490 1.00 93.44 67 PRO A C 1
ATOM 531 O O . PRO A 1 67 ? -20.849 -4.710 -5.745 1.00 93.44 67 PRO A O 1
ATOM 534 N N . ASP A 1 68 ? -18.650 -5.022 -6.028 1.00 93.12 68 ASP A N 1
ATOM 535 C CA . ASP A 1 68 ? -18.263 -4.736 -4.646 1.00 93.12 68 ASP A CA 1
ATOM 536 C C . ASP A 1 68 ? -17.861 -3.263 -4.470 1.00 93.12 68 ASP A C 1
ATOM 538 O O . ASP A 1 68 ? -16.761 -2.850 -4.857 1.00 93.12 68 ASP A O 1
ATOM 542 N N . ASP A 1 69 ? -18.727 -2.497 -3.805 1.00 91.69 69 ASP A N 1
ATOM 543 C CA . ASP A 1 69 ? -18.507 -1.089 -3.457 1.00 91.69 69 ASP A CA 1
ATOM 544 C C . ASP A 1 69 ? -17.197 -0.859 -2.695 1.00 91.69 69 ASP A C 1
ATOM 546 O O . ASP A 1 69 ? -16.524 0.156 -2.900 1.00 91.69 69 ASP A O 1
ATOM 550 N N . LYS A 1 70 ? -16.785 -1.804 -1.838 1.00 87.75 70 LYS A N 1
ATOM 551 C CA . LYS A 1 70 ? -15.530 -1.678 -1.083 1.00 87.75 70 LYS A CA 1
ATOM 552 C C . LYS A 1 70 ? -14.331 -1.754 -2.012 1.00 87.75 70 LYS A C 1
ATOM 554 O O . LYS A 1 70 ? -13.369 -1.008 -1.826 1.00 87.75 70 LYS A O 1
ATOM 559 N N . LEU A 1 71 ? -14.372 -2.631 -3.016 1.00 89.19 71 LEU A N 1
ATOM 560 C CA . LEU A 1 71 ? -13.298 -2.729 -4.001 1.00 89.19 71 LEU A CA 1
ATOM 561 C C . LEU A 1 71 ? -13.205 -1.443 -4.828 1.00 89.19 71 LEU A C 1
ATOM 563 O O . LEU A 1 71 ? -12.103 -0.924 -5.024 1.00 89.19 71 LEU A O 1
ATOM 567 N N . ASN A 1 72 ? -14.347 -0.895 -5.244 1.00 93.81 72 ASN A N 1
ATOM 568 C CA . ASN A 1 72 ? -14.414 0.371 -5.975 1.00 93.81 72 ASN A CA 1
ATOM 569 C C . ASN A 1 72 ? -13.856 1.527 -5.130 1.00 93.81 72 ASN A C 1
ATOM 571 O O . ASN A 1 72 ? -13.050 2.326 -5.613 1.00 93.81 72 ASN A O 1
ATOM 575 N N . GLU A 1 73 ? -14.194 1.581 -3.839 1.00 92.69 73 GLU A N 1
ATOM 576 C CA . GLU A 1 73 ? -13.657 2.573 -2.906 1.00 92.69 73 GLU A CA 1
ATOM 577 C C . GLU A 1 73 ? -12.135 2.438 -2.719 1.00 92.69 73 GLU A C 1
ATOM 579 O O . GLU A 1 73 ? -11.404 3.434 -2.775 1.00 92.69 73 GLU A O 1
ATOM 584 N N . ILE A 1 74 ? -11.628 1.217 -2.526 1.00 88.38 74 ILE A N 1
ATOM 585 C CA . ILE A 1 74 ? -10.186 0.948 -2.416 1.00 88.38 74 ILE A CA 1
ATOM 586 C C . ILE A 1 74 ? -9.469 1.396 -3.691 1.00 88.38 74 ILE A C 1
ATOM 588 O O . ILE A 1 74 ? -8.434 2.067 -3.621 1.00 88.38 74 ILE A O 1
ATOM 592 N N . TYR A 1 75 ? -10.033 1.084 -4.855 1.00 93.69 75 TYR A N 1
ATOM 593 C CA . TYR A 1 75 ? -9.477 1.486 -6.138 1.00 93.69 75 TYR A CA 1
ATOM 594 C C . TYR A 1 75 ? -9.482 3.015 -6.320 1.00 93.69 75 TYR A C 1
ATOM 596 O O . TYR A 1 75 ? -8.462 3.585 -6.713 1.00 93.69 75 TYR A O 1
ATOM 604 N N . LYS A 1 76 ? -10.555 3.719 -5.932 1.00 95.31 76 LYS A N 1
ATOM 605 C CA . LYS A 1 76 ? -10.595 5.196 -5.895 1.00 95.31 76 LYS A CA 1
ATOM 606 C C . LYS A 1 76 ? -9.469 5.777 -5.050 1.00 95.31 76 LYS A C 1
ATOM 608 O O . LYS A 1 76 ? -8.770 6.694 -5.486 1.00 95.31 76 LYS A O 1
ATOM 613 N N . ARG A 1 77 ? -9.266 5.238 -3.845 1.00 92.31 77 ARG A N 1
ATOM 614 C CA . ARG A 1 77 ? -8.184 5.663 -2.945 1.00 92.31 77 ARG A CA 1
ATOM 615 C C . ARG A 1 77 ? -6.813 5.412 -3.574 1.00 92.31 77 ARG A C 1
ATOM 617 O O . ARG A 1 77 ? -5.956 6.289 -3.490 1.00 92.31 77 ARG A O 1
ATOM 624 N N . TYR A 1 78 ? -6.620 4.277 -4.248 1.00 92.38 78 TYR A N 1
ATOM 625 C CA . TYR A 1 78 ? -5.405 3.999 -5.019 1.00 92.38 78 TYR A CA 1
ATOM 626 C C . TYR A 1 78 ? -5.169 5.054 -6.107 1.00 92.38 78 TYR A C 1
ATOM 628 O O . TYR A 1 78 ? -4.066 5.590 -6.189 1.00 92.38 78 TYR A O 1
ATOM 636 N N . VAL A 1 79 ? -6.186 5.410 -6.896 1.00 95.06 79 VAL A N 1
ATOM 637 C CA . VAL A 1 79 ? -6.057 6.433 -7.947 1.00 95.06 79 VAL A CA 1
ATOM 638 C C . VAL A 1 79 ? -5.702 7.798 -7.354 1.00 95.06 79 VAL A C 1
ATOM 640 O O . VAL A 1 79 ? -4.827 8.480 -7.882 1.00 95.06 79 VAL A O 1
ATOM 643 N N . LEU A 1 80 ? -6.311 8.190 -6.232 1.00 94.56 80 LEU A N 1
ATOM 644 C CA . LEU A 1 80 ? -6.013 9.465 -5.569 1.00 94.56 80 LEU A CA 1
ATOM 645 C C . LEU A 1 80 ? -4.593 9.501 -4.986 1.00 94.56 80 LEU A C 1
ATOM 647 O O . LEU A 1 80 ? -3.823 10.419 -5.275 1.00 94.56 80 LEU A O 1
ATOM 651 N N . ILE A 1 81 ? -4.228 8.499 -4.181 1.00 90.31 81 ILE A N 1
ATOM 652 C CA . ILE A 1 81 ? -2.919 8.433 -3.517 1.00 90.31 81 ILE A CA 1
ATOM 653 C C . ILE A 1 81 ? -1.820 8.224 -4.562 1.00 90.31 81 ILE A C 1
ATOM 655 O O . ILE A 1 81 ? -0.875 9.012 -4.632 1.00 90.31 81 ILE A O 1
ATOM 659 N N . GLY A 1 82 ? -1.973 7.212 -5.416 1.00 90.62 82 GLY A N 1
ATOM 660 C CA . GLY A 1 82 ? -1.049 6.905 -6.502 1.00 90.62 82 GLY A CA 1
ATOM 661 C C . GLY A 1 82 ? -0.920 8.068 -7.478 1.00 90.62 82 GLY A C 1
ATOM 662 O O . GLY A 1 82 ? 0.194 8.475 -7.790 1.00 90.62 82 GLY A O 1
ATOM 663 N N . GLY A 1 83 ? -2.033 8.681 -7.885 1.00 93.50 83 GLY A N 1
ATOM 664 C CA . GLY A 1 83 ? -2.045 9.862 -8.749 1.00 93.50 83 GLY A CA 1
ATOM 665 C C . GLY A 1 83 ? -1.285 11.034 -8.143 1.00 93.50 83 GLY A C 1
ATOM 666 O O . GLY A 1 83 ? -0.437 11.616 -8.814 1.00 93.50 83 GLY A O 1
ATOM 667 N N . SER A 1 84 ? -1.500 11.342 -6.860 1.00 93.12 84 SER A N 1
ATOM 668 C CA . SER A 1 84 ? -0.771 12.420 -6.175 1.00 93.12 84 SER A CA 1
ATOM 669 C C . SER A 1 84 ? 0.745 12.182 -6.147 1.00 93.12 84 SER A C 1
ATOM 671 O O . SER A 1 84 ? 1.528 13.102 -6.404 1.00 93.12 84 SER A O 1
ATOM 673 N N . TYR A 1 85 ? 1.167 10.936 -5.916 1.00 90.81 85 TYR A N 1
ATOM 674 C CA . TYR A 1 85 ? 2.571 10.547 -5.947 1.00 90.81 85 TYR A CA 1
ATOM 675 C C . TYR A 1 85 ? 3.156 10.662 -7.361 1.00 90.81 85 TYR A C 1
ATOM 677 O O . TYR A 1 85 ? 4.176 11.331 -7.541 1.00 90.81 85 TYR A O 1
ATOM 685 N N . MET A 1 86 ? 2.482 10.106 -8.375 1.00 93.06 86 MET A N 1
ATOM 686 C CA . MET A 1 86 ? 2.928 10.184 -9.772 1.00 93.06 86 MET A CA 1
ATOM 687 C C . MET A 1 86 ? 3.005 11.623 -10.272 1.00 93.06 86 MET A C 1
ATOM 689 O O . MET A 1 86 ? 3.938 11.966 -10.989 1.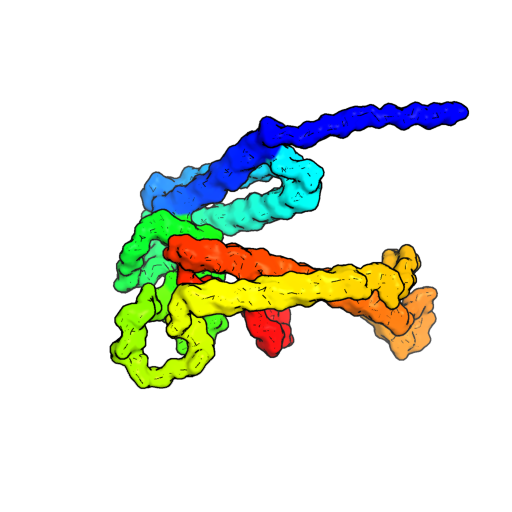00 93.06 86 MET A O 1
ATOM 693 N N . LEU A 1 87 ? 2.086 12.493 -9.854 1.00 93.44 87 LEU A N 1
ATOM 694 C CA . LEU A 1 87 ? 2.137 13.920 -10.167 1.00 93.44 87 LEU A CA 1
ATOM 695 C C . LEU A 1 87 ? 3.329 14.610 -9.516 1.00 93.44 87 LEU A C 1
ATOM 697 O O . LEU A 1 87 ? 4.019 15.383 -10.178 1.00 93.44 87 LEU A O 1
ATOM 701 N N . SER A 1 88 ? 3.606 14.312 -8.244 1.00 90.44 88 SER A N 1
ATOM 702 C CA . SER A 1 88 ? 4.796 14.830 -7.562 1.00 90.44 88 SER A CA 1
ATOM 703 C C . SER A 1 88 ? 6.073 14.411 -8.289 1.00 90.44 88 SER A C 1
ATOM 705 O O . SER A 1 88 ? 6.969 15.232 -8.491 1.00 90.44 88 SER A O 1
ATOM 707 N N . MET A 1 89 ? 6.140 13.153 -8.729 1.00 87.38 89 MET A N 1
ATOM 708 C CA . MET A 1 89 ? 7.273 12.633 -9.487 1.00 87.38 89 MET A CA 1
ATOM 709 C C . MET A 1 89 ? 7.374 13.279 -10.870 1.00 87.38 89 MET A C 1
ATOM 711 O O . MET A 1 89 ? 8.440 13.773 -11.218 1.00 87.38 89 MET A O 1
ATOM 715 N N . ALA A 1 90 ? 6.276 13.380 -11.620 1.00 89.56 90 ALA A N 1
ATOM 716 C CA . ALA A 1 90 ? 6.247 14.010 -12.940 1.00 89.56 90 ALA A CA 1
ATOM 717 C C . ALA A 1 90 ? 6.662 15.488 -12.870 1.00 89.56 90 ALA A C 1
ATOM 719 O O . ALA A 1 90 ? 7.389 15.970 -13.732 1.00 89.56 90 ALA A O 1
ATOM 720 N N . TYR A 1 91 ? 6.260 16.194 -11.809 1.00 88.19 91 TYR A N 1
ATOM 721 C CA . TYR A 1 91 ? 6.647 17.583 -11.578 1.00 88.19 91 TYR A CA 1
ATOM 722 C C . TYR A 1 91 ? 8.140 17.741 -11.257 1.00 88.19 91 TYR A C 1
ATOM 724 O O . TYR A 1 91 ? 8.782 18.675 -11.738 1.00 88.19 91 TYR A O 1
ATOM 732 N N . LYS A 1 92 ? 8.699 16.834 -10.443 1.00 83.94 92 LYS A N 1
ATOM 733 C CA . LYS A 1 92 ? 10.132 16.812 -10.096 1.00 83.94 92 LYS A CA 1
ATOM 734 C C . LYS A 1 92 ? 11.007 16.366 -11.265 1.00 83.94 92 LYS A C 1
ATOM 736 O O . LYS A 1 92 ? 12.182 16.723 -11.318 1.00 83.94 92 LYS A O 1
ATOM 741 N N . LEU A 1 93 ? 10.452 15.588 -12.190 1.00 75.94 93 LEU A N 1
ATOM 742 C CA . LEU A 1 93 ? 11.147 15.108 -13.371 1.00 75.94 93 LEU A CA 1
ATOM 743 C C . LEU A 1 93 ? 11.159 16.170 -14.488 1.00 75.94 93 LEU A C 1
ATOM 745 O O . LEU A 1 93 ? 10.666 15.935 -15.584 1.00 75.94 93 LEU A O 1
ATOM 749 N N . ASP A 1 94 ? 11.727 17.347 -14.229 1.00 70.62 94 ASP A N 1
ATOM 750 C CA . ASP A 1 94 ? 11.935 18.350 -15.277 1.00 70.62 94 ASP A CA 1
ATOM 751 C C . ASP A 1 94 ? 13.213 18.029 -16.065 1.00 70.62 94 ASP A C 1
ATOM 753 O O . ASP A 1 94 ? 14.318 18.293 -15.590 1.00 70.62 94 ASP A O 1
ATOM 757 N N . GLY A 1 95 ? 13.053 17.476 -17.274 1.00 63.66 95 GLY A N 1
ATOM 758 C CA . GLY A 1 95 ? 14.147 17.085 -18.174 1.00 63.66 95 GLY A CA 1
ATOM 759 C C . GLY A 1 95 ? 15.122 18.210 -18.547 1.00 63.66 95 GLY A C 1
ATOM 760 O O . GLY A 1 95 ? 16.188 17.931 -19.096 1.00 63.66 95 GLY A O 1
ATOM 761 N N . LYS A 1 96 ? 14.777 19.474 -18.265 1.00 67.06 96 LYS A N 1
ATOM 762 C CA . LYS A 1 96 ? 15.612 20.654 -18.540 1.00 67.06 96 LYS A CA 1
ATOM 763 C C . LYS A 1 96 ? 1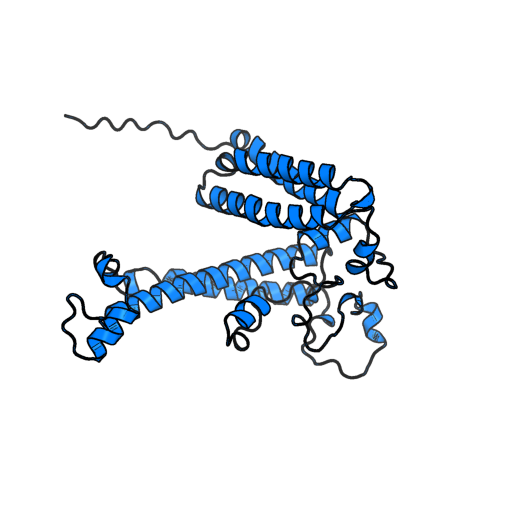6.468 21.082 -17.344 1.00 67.06 96 LYS A C 1
ATOM 765 O O . LYS A 1 96 ? 17.443 21.805 -17.542 1.00 67.06 96 LYS A 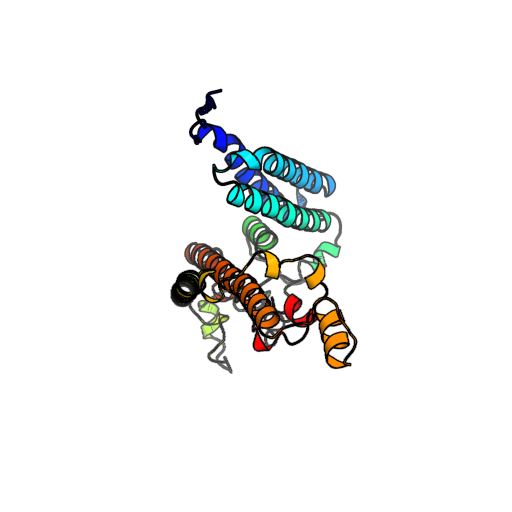O 1
ATOM 770 N N . ASN A 1 97 ? 16.143 20.645 -16.125 1.00 60.34 97 ASN A N 1
ATOM 771 C CA . ASN A 1 97 ? 16.894 21.015 -14.927 1.00 60.34 97 ASN A CA 1
ATOM 772 C C . ASN A 1 97 ? 17.969 19.975 -14.611 1.00 60.34 97 ASN A C 1
ATOM 774 O O . ASN A 1 97 ? 17.687 18.860 -14.178 1.00 60.34 97 ASN A O 1
ATOM 778 N N . THR A 1 98 ? 19.230 20.385 -14.734 1.00 52.84 98 THR A N 1
ATOM 779 C CA . THR A 1 98 ? 20.429 19.601 -14.395 1.00 52.84 98 THR A CA 1
ATOM 780 C C . THR A 1 98 ? 20.460 19.135 -12.933 1.00 52.84 98 THR A C 1
ATOM 782 O O . THR A 1 98 ? 21.222 18.234 -12.596 1.00 52.84 98 THR A O 1
ATOM 785 N N . GLU A 1 99 ? 19.622 19.699 -12.056 1.00 50.94 99 GLU A N 1
ATOM 786 C CA . GLU A 1 99 ? 19.396 19.195 -10.695 1.00 50.94 99 GLU A CA 1
ATOM 787 C C . GLU A 1 99 ? 18.705 17.822 -10.654 1.00 50.94 99 GLU A C 1
ATOM 789 O O . GLU A 1 99 ? 18.774 17.155 -9.629 1.00 50.94 99 GLU A O 1
ATOM 794 N N . GLN A 1 100 ? 18.158 17.303 -11.762 1.00 49.72 100 GLN A N 1
ATOM 795 C CA . GLN A 1 100 ? 17.841 15.870 -11.881 1.00 49.72 100 GLN A CA 1
ATOM 796 C C . GLN A 1 100 ? 19.072 14.964 -11.676 1.00 49.72 100 GLN A C 1
ATOM 798 O O . GLN A 1 100 ? 18.908 13.799 -11.316 1.00 49.72 100 GLN A O 1
ATOM 803 N N . ALA A 1 101 ? 20.295 15.503 -11.773 1.00 48.72 101 ALA A N 1
ATOM 804 C CA . ALA A 1 101 ? 21.520 14.856 -11.295 1.00 48.72 101 ALA A CA 1
ATOM 805 C C . ALA A 1 101 ? 21.581 14.671 -9.756 1.00 48.72 101 ALA A C 1
ATOM 807 O O . ALA A 1 101 ? 22.601 14.229 -9.232 1.00 48.72 101 ALA A O 1
ATOM 808 N N . LEU A 1 102 ? 20.532 15.029 -9.005 1.00 49.22 102 LEU A N 1
ATOM 809 C CA . LEU A 1 102 ? 20.336 14.614 -7.609 1.00 49.22 102 LEU A CA 1
ATOM 810 C C . LEU A 1 102 ? 19.577 13.283 -7.486 1.00 49.22 102 LEU A C 1
ATOM 812 O O . LEU A 1 102 ? 19.784 12.573 -6.506 1.00 49.22 102 LEU A O 1
ATOM 816 N N . LEU A 1 103 ? 18.743 12.914 -8.468 1.00 51.44 103 LEU A N 1
ATOM 817 C CA . LEU A 1 103 ? 18.106 11.587 -8.534 1.00 51.44 103 LEU A CA 1
ATOM 818 C C . LEU A 1 103 ? 18.984 10.558 -9.258 1.00 51.44 103 LEU A C 1
ATOM 820 O O . LEU A 1 103 ? 18.732 9.364 -9.153 1.00 51.44 103 LEU A O 1
ATOM 824 N N . GLU A 1 104 ? 20.010 11.008 -9.979 1.00 49.47 104 GLU A N 1
ATOM 825 C CA . GLU A 1 104 ? 21.081 10.188 -10.540 1.00 49.47 104 GLU A CA 1
ATOM 826 C C . GLU A 1 104 ? 22.404 10.665 -9.942 1.00 49.47 104 GLU A C 1
ATOM 828 O O . GLU A 1 104 ? 22.917 11.708 -10.331 1.00 49.47 104 GLU A O 1
ATOM 833 N N . TYR A 1 105 ? 22.968 9.931 -8.979 1.00 49.00 105 TYR A N 1
ATOM 834 C CA . TYR A 1 105 ? 24.294 10.253 -8.447 1.00 49.00 105 TYR A CA 1
ATOM 835 C C . TYR A 1 105 ? 25.286 10.388 -9.615 1.00 49.00 105 TYR A C 1
ATOM 837 O O . TYR A 1 105 ? 25.443 9.441 -10.385 1.00 49.00 105 TYR A O 1
ATOM 845 N N . LYS A 1 106 ? 25.941 11.555 -9.745 1.00 47.81 106 LYS A N 1
ATOM 846 C CA . LYS A 1 106 ? 26.721 12.014 -10.922 1.00 47.81 106 LYS A CA 1
ATOM 847 C C . LYS A 1 106 ? 27.750 11.030 -11.505 1.00 47.81 106 LYS A C 1
ATOM 849 O O . LYS A 1 106 ? 28.272 11.279 -12.587 1.00 47.81 106 LYS A O 1
ATOM 854 N N . THR A 1 107 ? 28.076 9.942 -10.813 1.00 46.75 107 THR A N 1
ATOM 855 C CA . THR A 1 107 ? 29.073 8.952 -11.240 1.00 46.75 107 THR A CA 1
ATOM 856 C C . THR A 1 107 ? 28.501 7.566 -11.551 1.00 46.75 107 THR A C 1
ATOM 858 O O . THR A 1 107 ? 29.207 6.748 -12.138 1.00 46.75 107 THR A O 1
ATOM 861 N N . ALA A 1 108 ? 27.240 7.280 -11.214 1.00 49.41 108 ALA A N 1
ATOM 862 C CA . ALA A 1 108 ? 26.633 5.970 -11.429 1.00 49.41 108 ALA A CA 1
ATOM 863 C C . ALA A 1 108 ? 25.811 5.964 -12.725 1.00 49.41 108 ALA A C 1
ATOM 865 O O . ALA A 1 108 ? 24.654 6.379 -12.748 1.00 49.41 108 ALA A O 1
ATOM 866 N N . LYS A 1 109 ? 26.389 5.453 -13.819 1.00 52.88 109 LYS A N 1
ATOM 867 C CA . LYS A 1 109 ? 25.603 5.115 -15.013 1.00 52.88 109 LYS A CA 1
ATOM 868 C C . LYS A 1 109 ? 24.720 3.915 -14.677 1.00 52.88 109 LYS A C 1
ATOM 870 O O . LYS A 1 109 ? 25.208 2.788 -14.597 1.00 52.88 109 LYS A O 1
ATOM 875 N N . SER A 1 110 ? 23.432 4.149 -14.445 1.00 57.25 110 SER A N 1
ATOM 876 C CA . SER A 1 110 ? 22.472 3.055 -14.330 1.00 57.25 110 SER A CA 1
ATOM 877 C C . SER A 1 110 ? 22.432 2.298 -15.660 1.00 57.25 110 SER A C 1
ATOM 879 O O . SER A 1 110 ? 22.094 2.866 -16.692 1.00 57.25 110 SER A O 1
ATOM 881 N N . THR A 1 111 ? 22.804 1.019 -15.646 1.00 69.00 111 THR A N 1
ATOM 882 C CA . THR A 1 111 ? 22.704 0.113 -16.804 1.00 69.00 111 THR A CA 1
ATOM 883 C C . THR A 1 111 ? 21.278 -0.397 -17.029 1.00 69.00 111 THR A C 1
ATOM 885 O O . THR A 1 111 ? 21.059 -1.286 -17.848 1.00 69.00 111 THR A O 1
ATOM 888 N N . TRP A 1 112 ? 20.304 0.110 -16.272 1.00 78.12 112 TRP A N 1
ATOM 889 C CA . TRP A 1 112 ? 18.923 -0.340 -16.347 1.00 78.12 112 TRP A CA 1
ATOM 890 C C . TRP A 1 112 ? 18.233 0.160 -17.610 1.00 78.12 112 TRP A C 1
ATOM 892 O O . TRP A 1 112 ? 18.497 1.263 -18.091 1.00 78.12 112 TRP A O 1
ATOM 902 N N . SER A 1 113 ? 17.294 -0.639 -18.118 1.00 87.94 113 SER A N 1
ATOM 903 C CA . SER A 1 113 ? 16.403 -0.163 -19.168 1.00 87.94 113 SER A CA 1
ATOM 904 C C . SER A 1 113 ? 15.549 1.006 -18.638 1.00 87.94 113 SER A C 1
ATOM 906 O O . SER A 1 113 ? 15.185 1.014 -17.455 1.00 87.94 113 SER A O 1
ATOM 908 N N . PRO A 1 114 ? 15.186 1.986 -19.486 1.00 89.06 114 PRO A N 1
ATOM 909 C CA . PRO A 1 114 ? 14.331 3.104 -19.078 1.00 89.06 114 PRO A CA 1
ATOM 910 C C . PRO A 1 114 ? 13.007 2.644 -18.454 1.00 89.06 114 PRO A C 1
ATOM 912 O O . PRO A 1 114 ? 12.584 3.179 -17.434 1.00 89.06 114 PRO A O 1
ATOM 915 N N . TRP A 1 115 ? 12.411 1.582 -19.007 1.00 92.00 115 TRP A N 1
ATOM 916 C CA . TRP A 1 115 ? 11.199 0.951 -18.481 1.00 92.00 115 TRP A CA 1
ATOM 917 C C . TRP A 1 115 ? 11.361 0.435 -17.054 1.00 92.00 115 TRP A C 1
ATOM 919 O O . TRP A 1 115 ? 10.498 0.658 -16.210 1.00 92.00 115 TRP A O 1
ATOM 929 N N . TYR A 1 116 ? 12.482 -0.226 -16.765 1.00 87.69 116 TYR A N 1
ATOM 930 C CA . TYR A 1 116 ? 12.753 -0.729 -15.424 1.00 87.69 116 TYR A CA 1
ATOM 931 C C . TYR A 1 116 ? 12.952 0.409 -14.420 1.00 87.69 116 TYR A C 1
ATOM 933 O O . TYR A 1 116 ? 12.429 0.363 -13.308 1.00 87.69 116 TYR A O 1
ATOM 941 N N . LYS A 1 117 ? 13.642 1.479 -14.834 1.00 84.38 117 LYS A N 1
ATOM 942 C CA . LYS A 1 117 ? 13.775 2.701 -14.033 1.00 84.38 117 LYS A CA 1
ATOM 943 C C . LYS A 1 117 ? 12.404 3.311 -13.730 1.00 84.38 117 LYS A C 1
ATOM 945 O O . LYS A 1 117 ? 12.127 3.599 -12.570 1.00 84.38 117 LYS A O 1
ATOM 950 N N . GLY A 1 118 ? 11.544 3.473 -14.737 1.00 88.94 118 GLY A N 1
ATOM 951 C CA . GLY A 1 118 ? 10.189 3.989 -14.545 1.00 88.94 118 GLY A CA 1
ATOM 952 C C . GLY A 1 118 ? 9.353 3.107 -13.620 1.00 88.94 118 GLY A C 1
ATOM 953 O O . GLY A 1 118 ? 8.690 3.619 -12.723 1.00 88.94 118 GLY A O 1
ATOM 954 N N . TYR A 1 119 ? 9.454 1.784 -13.764 1.00 90.31 119 TYR A N 1
ATOM 955 C CA . TYR A 1 119 ? 8.812 0.824 -12.866 1.00 90.31 119 TYR A CA 1
ATOM 956 C C . TYR A 1 119 ? 9.262 1.025 -11.412 1.00 90.31 119 TYR A C 1
ATOM 958 O O . TYR A 1 119 ? 8.417 1.160 -10.526 1.00 90.31 119 TYR A O 1
ATOM 966 N N . LYS A 1 120 ? 10.575 1.137 -11.164 1.00 86.81 120 LYS A N 1
ATOM 967 C CA . LYS A 1 120 ? 11.107 1.420 -9.823 1.00 86.81 120 LYS A CA 1
ATOM 968 C C . LYS A 1 120 ? 10.587 2.754 -9.296 1.00 86.81 120 LYS A C 1
ATOM 970 O O . LYS A 1 120 ? 10.116 2.811 -8.172 1.00 86.81 120 LYS A O 1
ATOM 975 N N . LEU A 1 121 ? 10.593 3.809 -10.106 1.00 85.00 121 LEU A N 1
ATOM 976 C CA . LEU A 1 121 ? 10.044 5.109 -9.707 1.00 85.00 121 LEU A CA 1
ATOM 977 C C . LEU A 1 121 ? 8.565 5.040 -9.316 1.00 85.00 121 LEU A C 1
ATOM 979 O O . LEU A 1 121 ? 8.142 5.790 -8.448 1.00 85.00 121 LEU A O 1
ATOM 983 N N . MET A 1 122 ? 7.781 4.166 -9.944 1.00 88.12 122 MET A N 1
ATOM 984 C CA . MET A 1 122 ? 6.357 4.050 -9.648 1.00 88.12 122 MET A CA 1
ATOM 985 C C . MET A 1 122 ? 6.058 3.227 -8.397 1.00 88.12 122 MET A C 1
ATOM 987 O O . MET A 1 122 ? 5.213 3.605 -7.589 1.00 88.12 122 MET A O 1
ATOM 991 N N . TRP A 1 123 ? 6.708 2.073 -8.270 1.00 84.69 123 TRP A N 1
ATOM 992 C CA . TRP A 1 123 ? 6.294 1.031 -7.329 1.00 84.69 123 TRP A CA 1
ATOM 993 C C . TRP A 1 123 ? 7.237 0.882 -6.137 1.00 84.69 123 TRP A C 1
ATOM 995 O O . TRP A 1 123 ? 6.906 0.214 -5.161 1.00 84.69 123 TRP A O 1
ATOM 1005 N N . ASN A 1 124 ? 8.380 1.565 -6.160 1.00 82.19 124 ASN A N 1
ATOM 1006 C CA . ASN A 1 124 ? 9.352 1.570 -5.079 1.00 82.19 124 ASN A CA 1
ATOM 1007 C C . ASN A 1 124 ? 9.324 2.900 -4.318 1.00 82.19 124 ASN A C 1
ATOM 1009 O O . ASN A 1 124 ? 10.259 3.701 -4.355 1.00 82.19 124 ASN A O 1
ATOM 1013 N N . ILE A 1 125 ? 8.232 3.121 -3.589 1.00 73.12 125 ILE A N 1
ATOM 1014 C CA . ILE A 1 125 ? 7.992 4.346 -2.804 1.00 73.12 125 ILE A CA 1
ATOM 1015 C C . ILE A 1 125 ? 9.105 4.580 -1.767 1.00 73.12 125 ILE A C 1
ATOM 1017 O O . ILE A 1 125 ? 9.435 5.716 -1.433 1.00 73.12 125 ILE A O 1
ATOM 1021 N N . ARG A 1 126 ? 9.729 3.499 -1.286 1.00 73.56 126 ARG A N 1
ATOM 1022 C CA . ARG A 1 126 ? 10.846 3.522 -0.330 1.00 73.56 126 ARG A CA 1
ATOM 1023 C C . ARG A 1 126 ? 12.180 3.936 -0.954 1.00 73.56 126 ARG A C 1
ATOM 1025 O O . ARG A 1 126 ? 13.159 4.128 -0.232 1.00 73.56 126 ARG A O 1
ATOM 1032 N N . GLY A 1 127 ? 12.213 4.064 -2.278 1.00 72.81 127 GLY A N 1
ATOM 1033 C CA . GLY A 1 127 ? 13.406 4.397 -3.034 1.00 72.81 127 GLY A CA 1
ATOM 1034 C C . GLY A 1 127 ? 14.488 3.327 -2.933 1.00 72.81 127 GLY A C 1
ATOM 1035 O O . GLY A 1 127 ? 15.650 3.664 -3.110 1.00 72.81 127 GLY A O 1
ATOM 1036 N N . VAL A 1 128 ? 14.161 2.065 -2.637 1.00 74.25 128 VAL A N 1
ATOM 1037 C CA . VAL A 1 128 ? 15.158 0.988 -2.508 1.00 74.25 128 VAL A CA 1
ATOM 1038 C C . VAL A 1 128 ? 16.013 0.909 -3.776 1.00 74.25 128 VAL A C 1
ATOM 1040 O O . VAL A 1 128 ? 15.482 0.989 -4.877 1.00 74.25 128 VAL A O 1
ATOM 1043 N N . ALA A 1 129 ? 17.333 0.795 -3.665 1.00 65.31 129 ALA A N 1
ATOM 1044 C CA . ALA A 1 129 ? 18.226 0.829 -4.831 1.00 65.31 129 ALA A CA 1
ATOM 1045 C C . ALA A 1 129 ? 18.164 2.128 -5.676 1.00 65.31 129 ALA A C 1
ATOM 1047 O O . ALA A 1 129 ? 18.636 2.144 -6.815 1.00 65.31 129 ALA A O 1
ATOM 1048 N N . THR A 1 130 ? 17.614 3.226 -5.142 1.00 67.88 130 THR A N 1
ATOM 1049 C CA . THR A 1 130 ? 17.596 4.552 -5.787 1.00 67.88 130 THR A CA 1
ATOM 1050 C C . THR A 1 130 ? 18.364 5.593 -4.958 1.00 67.88 130 THR A C 1
ATOM 1052 O O . THR A 1 130 ? 18.578 5.388 -3.766 1.00 67.88 130 THR A O 1
ATOM 1055 N N . PRO A 1 131 ? 18.782 6.737 -5.532 1.00 60.31 131 PRO A N 1
ATOM 1056 C CA . PRO A 1 131 ? 19.559 7.738 -4.786 1.00 60.31 131 PRO A CA 1
ATOM 1057 C C . PRO A 1 131 ? 18.835 8.458 -3.641 1.00 60.31 131 PRO A C 1
ATOM 1059 O O . PRO A 1 131 ? 19.499 9.044 -2.791 1.00 60.31 131 PRO A O 1
ATOM 1062 N N . TRP A 1 132 ? 17.502 8.409 -3.586 1.00 66.56 132 TRP A N 1
ATOM 1063 C CA . TRP A 1 132 ? 16.711 8.901 -2.447 1.00 66.56 132 TRP A CA 1
ATOM 1064 C C . TRP A 1 132 ? 16.204 7.756 -1.566 1.00 66.56 132 TRP A C 1
ATOM 1066 O O . TRP A 1 132 ? 15.248 7.943 -0.808 1.00 66.56 132 TRP A O 1
ATOM 1076 N N . GLU A 1 133 ? 16.821 6.573 -1.672 1.00 70.12 133 GLU A N 1
ATOM 1077 C CA . GLU A 1 133 ? 16.572 5.478 -0.747 1.00 70.12 133 GLU A CA 1
ATOM 1078 C C . GLU A 1 133 ? 16.635 5.976 0.684 1.00 70.12 133 GLU A C 1
ATOM 1080 O O . GLU A 1 133 ? 17.543 6.718 1.073 1.00 70.12 133 GLU A O 1
ATOM 1085 N N . ASN A 1 134 ? 15.678 5.535 1.488 1.00 64.94 134 ASN A N 1
ATOM 1086 C CA . ASN A 1 134 ? 15.666 5.965 2.861 1.00 64.94 134 ASN A CA 1
ATOM 1087 C C . ASN A 1 134 ? 16.839 5.360 3.650 1.00 64.94 134 ASN A C 1
ATOM 1089 O O . ASN A 1 134 ? 16.888 4.136 3.810 1.00 64.94 134 ASN A O 1
ATOM 1093 N N . PRO A 1 135 ? 17.761 6.174 4.210 1.00 60.97 135 PRO A N 1
ATOM 1094 C CA . PRO A 1 135 ? 19.010 5.680 4.799 1.00 60.97 135 PRO A CA 1
ATOM 1095 C C . PRO A 1 135 ? 18.809 4.769 6.018 1.00 60.97 135 PRO A C 1
ATOM 1097 O O . PRO A 1 135 ? 19.735 4.098 6.458 1.00 60.97 135 PRO A O 1
ATOM 1100 N N . TYR A 1 136 ? 17.606 4.733 6.589 1.00 65.88 136 TYR A N 1
ATOM 1101 C CA . TYR A 1 136 ? 17.272 3.874 7.722 1.00 65.88 136 TYR A CA 1
ATOM 1102 C C . TYR A 1 136 ? 16.786 2.473 7.331 1.00 65.88 136 TYR A C 1
ATOM 1104 O O . TYR A 1 136 ? 16.666 1.627 8.218 1.00 65.88 136 TYR A O 1
ATOM 1112 N N . LEU A 1 137 ? 16.497 2.211 6.050 1.00 61.06 137 LEU A N 1
ATOM 1113 C CA . LEU A 1 137 ? 16.122 0.868 5.584 1.00 61.06 137 LEU A CA 1
ATOM 1114 C C . LEU A 1 137 ? 17.262 -0.123 5.835 1.00 61.06 137 LEU A C 1
ATOM 1116 O O . LEU A 1 137 ? 17.027 -1.279 6.183 1.00 61.06 137 LEU A O 1
ATOM 1120 N N . TRP A 1 138 ? 18.496 0.376 5.745 1.00 65.50 138 TRP A N 1
ATOM 1121 C CA . TRP A 1 138 ? 19.714 -0.400 5.904 1.00 65.50 138 TRP A CA 1
ATOM 1122 C C . TRP A 1 138 ? 20.693 0.368 6.793 1.00 65.50 138 TRP A C 1
ATOM 1124 O O . TRP A 1 138 ? 21.629 0.982 6.291 1.00 65.50 138 TRP A O 1
ATOM 1134 N N . PRO A 1 139 ? 20.511 0.351 8.126 1.00 58.06 139 PRO A N 1
ATOM 1135 C CA . PRO A 1 139 ? 21.360 1.126 9.035 1.00 58.06 139 PRO A CA 1
ATOM 1136 C C . PRO A 1 139 ? 22.855 0.786 8.899 1.00 58.06 139 PRO A C 1
ATOM 1138 O O . PRO A 1 139 ? 23.701 1.628 9.187 1.00 58.06 139 PRO A O 1
ATOM 1141 N N . ASP A 1 140 ? 23.165 -0.416 8.402 1.00 60.62 140 ASP A N 1
ATOM 1142 C CA . ASP A 1 140 ? 24.527 -0.900 8.174 1.00 60.62 140 ASP A CA 1
ATOM 1143 C C . ASP A 1 140 ? 25.017 -0.718 6.719 1.00 60.62 140 ASP A C 1
ATOM 1145 O O . ASP A 1 140 ? 26.202 -0.911 6.442 1.00 60.62 140 ASP A O 1
ATOM 1149 N N . VAL A 1 141 ? 24.144 -0.339 5.773 1.00 57.75 141 VAL A N 1
ATOM 1150 C CA . VAL A 1 141 ? 24.481 -0.172 4.347 1.00 57.75 141 VAL A CA 1
ATOM 1151 C C . VAL A 1 141 ? 24.232 1.273 3.941 1.00 57.75 141 VAL A C 1
ATOM 1153 O O . VAL A 1 141 ? 23.101 1.691 3.729 1.00 57.75 141 VAL A O 1
ATOM 1156 N N . LYS A 1 142 ? 25.314 2.046 3.788 1.00 52.38 142 LYS A N 1
ATOM 1157 C CA . LYS A 1 142 ? 25.213 3.473 3.440 1.00 52.38 142 LYS A CA 1
ATOM 1158 C C . LYS A 1 142 ? 24.499 3.714 2.104 1.00 52.38 142 LYS A C 1
ATOM 1160 O O . LYS A 1 142 ? 23.845 4.740 1.984 1.00 52.38 142 LYS A O 1
ATOM 1165 N N . TYR A 1 143 ? 24.626 2.794 1.138 1.00 56.56 143 TYR A N 1
ATOM 1166 C CA . TYR A 1 143 ? 24.103 2.938 -0.226 1.00 56.56 143 TYR A CA 1
ATOM 1167 C C . TYR A 1 143 ? 23.761 1.567 -0.845 1.00 56.56 143 TYR A C 1
ATOM 1169 O O . TYR A 1 143 ? 24.684 0.796 -1.118 1.00 56.56 143 TYR A O 1
ATOM 1177 N N . THR A 1 144 ? 22.486 1.235 -1.104 1.00 56.41 144 THR A N 1
ATOM 1178 C CA . THR A 1 144 ? 22.144 -0.076 -1.711 1.00 56.41 144 THR A CA 1
ATOM 1179 C C . THR A 1 144 ? 22.194 -0.118 -3.231 1.00 56.41 144 THR A C 1
ATOM 1181 O O . THR A 1 144 ? 22.222 -1.199 -3.804 1.00 56.41 144 THR A O 1
ATOM 1184 N N . TRP A 1 145 ? 22.307 1.013 -3.925 1.00 57.41 145 TRP A N 1
ATOM 1185 C CA . TRP A 1 145 ? 22.563 0.984 -5.373 1.00 57.41 145 TRP A CA 1
ATOM 1186 C C . TRP A 1 145 ? 23.964 0.445 -5.718 1.00 57.41 145 TRP A C 1
ATOM 1188 O O . TRP A 1 145 ? 24.200 0.005 -6.844 1.00 57.41 145 TRP A O 1
ATOM 1198 N N . ASN A 1 146 ? 24.882 0.477 -4.742 1.00 48.53 146 ASN A N 1
ATOM 1199 C CA . ASN A 1 146 ? 26.181 -0.197 -4.782 1.00 48.53 146 ASN A CA 1
ATOM 1200 C C . ASN A 1 146 ? 26.110 -1.624 -4.215 1.00 48.53 146 ASN A C 1
ATOM 1202 O O . ASN A 1 146 ? 27.129 -2.316 -4.209 1.00 48.53 146 ASN A O 1
ATOM 1206 N N . ALA A 1 147 ? 24.954 -2.057 -3.693 1.00 47.88 147 ALA A N 1
ATOM 1207 C CA . ALA A 1 147 ? 24.802 -3.428 -3.241 1.00 47.88 147 ALA A CA 1
ATOM 1208 C C . ALA A 1 147 ? 24.987 -4.354 -4.453 1.00 47.88 147 ALA A C 1
ATOM 1210 O O . ALA A 1 147 ? 24.483 -4.055 -5.541 1.00 47.88 147 ALA A O 1
ATOM 1211 N N . PRO A 1 148 ? 25.755 -5.441 -4.295 1.00 49.00 148 PRO A N 1
ATOM 1212 C CA . PRO A 1 148 ? 26.092 -6.335 -5.392 1.00 49.00 148 PRO A CA 1
ATOM 1213 C C . PRO A 1 148 ? 24.817 -6.830 -6.077 1.00 49.00 148 PRO A C 1
ATOM 1215 O O . PRO A 1 148 ? 23.922 -7.387 -5.443 1.00 49.00 148 PRO A O 1
ATOM 1218 N N . LYS A 1 149 ? 24.741 -6.589 -7.389 1.00 51.72 149 LYS A N 1
ATOM 1219 C CA . LYS A 1 149 ? 23.538 -6.770 -8.217 1.00 51.72 149 LYS A CA 1
ATOM 1220 C C . LYS A 1 149 ? 23.252 -8.235 -8.564 1.00 51.72 149 LYS A C 1
ATOM 1222 O O . LYS A 1 149 ? 22.351 -8.511 -9.347 1.00 51.72 149 LYS A O 1
ATOM 1227 N N . SER A 1 150 ? 24.034 -9.176 -8.043 1.00 50.03 150 SER A N 1
ATOM 1228 C CA . SER A 1 150 ? 24.009 -10.563 -8.490 1.00 50.03 150 SER A CA 1
ATOM 1229 C C . SER A 1 150 ? 24.632 -11.494 -7.455 1.00 50.03 150 SER A C 1
ATOM 1231 O O . SER A 1 150 ? 25.670 -11.186 -6.867 1.00 50.03 150 SER A O 1
ATOM 1233 N N . THR A 1 151 ? 24.051 -12.685 -7.305 1.00 50.78 151 THR A N 1
ATOM 1234 C CA . THR A 1 151 ? 24.679 -13.834 -6.633 1.00 50.78 151 THR A CA 1
ATOM 1235 C C . THR A 1 151 ? 26.064 -14.169 -7.190 1.00 50.78 151 THR A C 1
ATOM 1237 O O . THR A 1 151 ? 26.874 -14.714 -6.454 1.00 50.78 151 THR A O 1
ATOM 1240 N N . ALA A 1 152 ? 26.372 -13.791 -8.436 1.00 52.12 152 ALA A N 1
ATOM 1241 C CA . ALA A 1 152 ? 27.681 -14.010 -9.054 1.00 52.12 152 ALA A CA 1
ATOM 1242 C C . ALA A 1 152 ? 28.772 -13.023 -8.586 1.00 52.12 152 ALA A C 1
ATOM 1244 O O . ALA A 1 152 ? 29.942 -13.386 -8.564 1.00 52.12 152 ALA A O 1
ATOM 1245 N N . ASP A 1 153 ? 28.414 -11.802 -8.164 1.00 48.25 153 ASP A N 1
ATOM 1246 C CA . ASP A 1 153 ? 29.393 -10.818 -7.658 1.00 48.25 153 ASP A CA 1
ATOM 1247 C C . ASP A 1 153 ? 29.756 -11.063 -6.181 1.00 48.25 153 ASP A C 1
ATOM 1249 O O . ASP A 1 153 ? 30.752 -10.554 -5.660 1.00 48.25 153 ASP A O 1
ATOM 1253 N N . LEU A 1 154 ? 28.934 -11.850 -5.483 1.00 51.69 154 LEU A N 1
ATOM 1254 C CA . LEU A 1 154 ? 29.035 -12.104 -4.048 1.00 51.69 154 LEU A CA 1
ATOM 1255 C C . LEU A 1 154 ? 30.103 -13.152 -3.678 1.00 51.69 154 LEU A C 1
ATOM 1257 O O . LEU A 1 154 ? 30.423 -13.230 -2.487 1.00 51.69 154 LEU A O 1
ATOM 1261 N N . ASP A 1 155 ? 30.660 -13.898 -4.640 1.00 52.81 155 ASP A N 1
ATOM 1262 C CA . ASP A 1 155 ? 31.649 -14.966 -4.396 1.00 52.81 155 ASP A CA 1
ATOM 1263 C C . ASP A 1 155 ? 33.064 -14.449 -4.070 1.00 52.81 155 ASP A C 1
ATOM 1265 O O . ASP A 1 155 ? 33.861 -15.169 -3.475 1.00 52.81 155 ASP A O 1
ATOM 1269 N N . ASN A 1 156 ? 33.372 -13.175 -4.350 1.00 53.56 156 ASN A N 1
ATOM 1270 C CA . ASN A 1 156 ? 34.736 -12.642 -4.200 1.00 53.56 156 ASN A CA 1
ATOM 1271 C C . ASN A 1 156 ? 34.988 -11.781 -2.945 1.00 53.56 156 ASN A C 1
ATOM 1273 O O . ASN A 1 156 ? 36.098 -11.288 -2.761 1.00 53.56 156 ASN A O 1
ATOM 1277 N N . THR A 1 157 ? 34.005 -11.579 -2.059 1.00 51.94 157 THR A N 1
ATOM 1278 C CA . THR A 1 157 ? 34.180 -10.753 -0.840 1.00 51.94 157 THR A CA 1
ATOM 1279 C C . THR A 1 157 ? 33.856 -11.532 0.435 1.00 51.94 157 THR A C 1
ATOM 1281 O O . THR A 1 157 ? 32.720 -11.583 0.905 1.00 51.94 157 THR A O 1
ATOM 1284 N N . THR A 1 158 ? 34.894 -12.143 1.006 1.00 52.25 158 THR A N 1
ATOM 1285 C CA . THR A 1 158 ? 34.868 -13.131 2.099 1.00 52.25 158 THR A CA 1
ATOM 1286 C C . THR A 1 158 ? 34.931 -12.572 3.527 1.00 52.25 158 THR A C 1
ATOM 1288 O O . THR A 1 158 ? 35.050 -13.351 4.469 1.00 52.25 158 THR A O 1
ATOM 1291 N N . SER A 1 159 ? 34.804 -11.266 3.769 1.00 49.44 159 SER A N 1
ATOM 1292 C CA . SER A 1 159 ? 34.944 -10.726 5.132 1.00 49.44 159 SER A CA 1
ATOM 1293 C C . SER A 1 159 ? 33.650 -10.118 5.683 1.00 49.44 159 SER A C 1
ATOM 1295 O O . SER A 1 159 ? 33.233 -9.041 5.270 1.00 49.44 159 SER A O 1
ATOM 1297 N N . SER A 1 160 ? 33.078 -10.790 6.689 1.00 45.75 160 SER A N 1
ATOM 1298 C CA . SER A 1 160 ? 32.042 -10.289 7.610 1.00 45.75 160 SER A CA 1
ATOM 1299 C C . SER A 1 160 ? 30.642 -10.052 7.019 1.00 45.75 160 SER A C 1
ATOM 1301 O O . SER A 1 160 ? 30.100 -8.949 7.062 1.00 45.75 160 SER A O 1
ATOM 1303 N N . ARG A 1 161 ? 29.994 -11.107 6.506 1.00 50.31 161 ARG A N 1
ATOM 1304 C CA . ARG A 1 161 ? 28.536 -11.079 6.293 1.00 50.31 161 ARG A CA 1
ATOM 1305 C C . ARG A 1 161 ? 27.822 -11.570 7.544 1.00 50.31 161 ARG A C 1
ATOM 1307 O O . ARG A 1 161 ? 27.936 -12.737 7.919 1.00 50.31 161 ARG A O 1
ATOM 1314 N N . SER A 1 162 ? 27.048 -10.687 8.172 1.00 50.78 162 SER A N 1
ATOM 1315 C CA . SER A 1 162 ? 26.052 -11.104 9.155 1.00 50.78 162 SER A CA 1
ATOM 1316 C C . SER A 1 162 ? 25.113 -12.119 8.486 1.00 50.78 162 SER A C 1
ATOM 1318 O O . SER A 1 162 ? 24.605 -11.896 7.385 1.00 50.78 162 SER A O 1
ATOM 1320 N N . ARG A 1 163 ? 24.889 -13.270 9.134 1.00 48.22 163 ARG A N 1
ATOM 1321 C CA . ARG A 1 163 ? 24.076 -14.396 8.617 1.00 48.22 163 ARG A CA 1
ATOM 1322 C C . ARG A 1 163 ? 22.609 -14.037 8.316 1.00 48.22 163 ARG A C 1
ATOM 1324 O O . ARG A 1 163 ? 21.854 -14.877 7.834 1.00 48.22 163 ARG A O 1
ATOM 1331 N N . HIS A 1 164 ? 22.208 -12.797 8.583 1.00 52.53 164 HIS A N 1
ATOM 1332 C CA . HIS A 1 164 ? 20.857 -12.283 8.390 1.00 52.53 164 HIS A CA 1
ATOM 1333 C C . HIS A 1 164 ? 20.739 -11.271 7.245 1.00 52.53 164 HIS A C 1
ATOM 1335 O O . HIS A 1 164 ? 19.662 -10.710 7.055 1.00 52.53 164 HIS A O 1
ATOM 1341 N N . SER A 1 165 ? 21.800 -11.042 6.463 1.00 60.38 165 SER A N 1
ATOM 1342 C CA . SER A 1 165 ? 21.706 -10.164 5.296 1.00 60.38 165 SER A CA 1
ATOM 1343 C C . SER A 1 165 ? 20.793 -10.781 4.231 1.00 60.38 165 SER A C 1
ATOM 1345 O O . SER A 1 165 ? 21.143 -11.765 3.576 1.00 60.38 165 SER A O 1
ATOM 1347 N N . LEU A 1 166 ? 19.612 -10.182 4.049 1.00 58.81 166 LEU A N 1
ATOM 1348 C CA . LEU A 1 166 ? 18.643 -10.526 3.000 1.00 58.81 166 LEU A CA 1
ATOM 1349 C C . LEU A 1 166 ? 19.253 -10.452 1.589 1.00 58.81 166 LEU A C 1
ATOM 1351 O O . LEU A 1 166 ? 18.748 -11.099 0.678 1.00 58.81 166 LEU A O 1
ATOM 1355 N N . MET A 1 167 ? 20.359 -9.721 1.424 1.00 61.88 167 MET A N 1
ATOM 1356 C CA . MET A 1 167 ? 21.062 -9.544 0.151 1.00 61.88 167 MET A CA 1
ATOM 1357 C C . MET A 1 167 ? 21.844 -10.782 -0.310 1.00 61.88 167 MET A C 1
ATOM 1359 O O . MET A 1 167 ? 22.194 -10.868 -1.478 1.00 61.88 167 MET A O 1
ATOM 1363 N N . ALA A 1 168 ? 22.130 -11.745 0.574 1.00 63.28 168 ALA A N 1
ATOM 1364 C CA . ALA A 1 1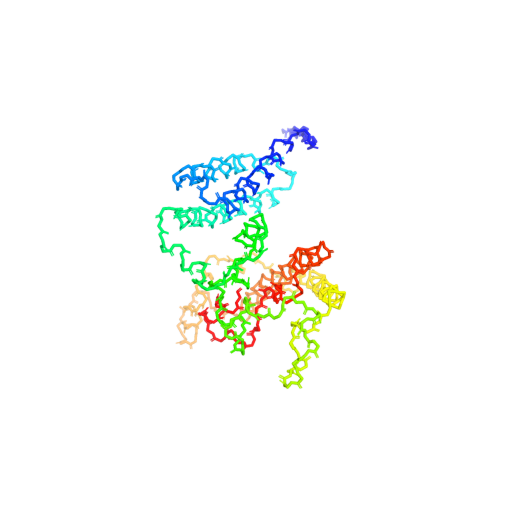68 ? 22.914 -12.935 0.225 1.00 63.28 168 ALA A CA 1
ATOM 1365 C C . ALA A 1 168 ? 22.060 -14.143 -0.206 1.00 63.28 168 ALA A C 1
ATOM 1367 O O . ALA A 1 168 ? 22.601 -15.215 -0.476 1.00 63.28 168 ALA A O 1
ATOM 1368 N N . ARG A 1 169 ? 20.727 -14.017 -0.214 1.00 74.00 169 ARG A N 1
ATOM 1369 C CA . ARG A 1 169 ? 19.820 -15.139 -0.486 1.00 74.00 169 ARG A CA 1
ATOM 1370 C C . ARG A 1 169 ? 19.459 -15.200 -1.965 1.00 74.00 169 ARG A C 1
ATOM 1372 O O . ARG A 1 169 ? 19.079 -14.197 -2.555 1.00 74.00 169 ARG A O 1
ATOM 1379 N N . GLY A 1 170 ? 19.522 -16.400 -2.542 1.00 84.12 170 GLY A N 1
ATOM 1380 C CA . GLY A 1 170 ? 19.033 -16.638 -3.900 1.00 84.12 170 GLY A CA 1
ATOM 1381 C C . GLY A 1 170 ? 17.518 -16.425 -4.013 1.00 84.12 170 GLY A C 1
ATOM 1382 O O . GLY A 1 170 ? 16.784 -16.599 -3.035 1.00 84.12 170 GLY A O 1
ATOM 1383 N N . ARG A 1 171 ? 17.041 -16.104 -5.223 1.00 88.81 171 ARG A N 1
ATOM 1384 C CA . ARG A 1 171 ? 15.626 -15.791 -5.515 1.00 88.81 171 ARG A CA 1
ATOM 1385 C C . ARG A 1 171 ? 14.645 -16.838 -4.982 1.00 88.81 171 ARG A C 1
ATOM 1387 O O . ARG A 1 171 ? 13.681 -16.484 -4.312 1.00 88.81 171 ARG A O 1
ATOM 1394 N N . GLY A 1 172 ? 14.934 -18.125 -5.195 1.00 91.69 172 GLY A N 1
ATOM 1395 C CA . GLY A 1 172 ? 14.084 -19.222 -4.715 1.00 91.69 172 GLY A CA 1
ATOM 1396 C C . GLY A 1 172 ? 13.949 -19.269 -3.189 1.00 91.69 172 GLY A C 1
ATOM 1397 O O . GLY A 1 172 ? 12.855 -19.484 -2.675 1.00 91.69 172 GLY A O 1
ATOM 1398 N N . SER A 1 173 ? 15.031 -18.986 -2.452 1.00 91.69 173 SER A N 1
ATOM 1399 C CA . SER A 1 173 ? 14.977 -18.883 -0.988 1.00 91.69 173 SER A CA 1
ATOM 1400 C C . SER A 1 173 ? 14.133 -17.686 -0.549 1.00 91.69 173 SER A C 1
ATOM 1402 O O . SER A 1 173 ? 13.320 -17.823 0.364 1.00 91.69 173 SER A O 1
ATOM 1404 N N . GLY A 1 174 ? 14.279 -16.543 -1.228 1.00 90.75 174 GLY A N 1
ATOM 1405 C CA . GLY A 1 174 ? 13.461 -15.353 -0.992 1.00 90.75 174 GLY A CA 1
ATOM 1406 C C . GLY A 1 174 ? 11.965 -15.617 -1.163 1.00 90.75 174 GLY A C 1
ATOM 1407 O O . GLY A 1 174 ? 11.182 -15.305 -0.268 1.00 90.75 174 GLY A O 1
ATOM 1408 N N . ILE A 1 175 ? 11.577 -16.263 -2.266 1.00 94.56 175 ILE A N 1
ATOM 1409 C CA . ILE A 1 175 ? 10.186 -16.657 -2.538 1.00 94.56 175 ILE A CA 1
ATOM 1410 C C . ILE A 1 175 ? 9.670 -17.617 -1.460 1.00 94.56 175 ILE A C 1
ATOM 1412 O O . ILE A 1 175 ? 8.607 -17.380 -0.889 1.00 94.56 175 ILE A O 1
ATOM 1416 N N . ALA A 1 176 ? 10.428 -18.668 -1.132 1.00 95.44 176 ALA A N 1
ATOM 1417 C CA . ALA A 1 176 ? 10.012 -19.665 -0.146 1.00 95.44 176 ALA A CA 1
ATOM 1418 C C . ALA A 1 176 ? 9.740 -19.049 1.237 1.00 95.44 176 ALA A C 1
ATOM 1420 O O . ALA A 1 176 ? 8.734 -19.364 1.869 1.00 95.44 176 ALA A O 1
ATOM 1421 N N . ILE A 1 177 ? 10.594 -18.127 1.691 1.00 93.44 177 ILE A N 1
ATOM 1422 C CA . ILE A 1 177 ? 10.401 -17.421 2.967 1.00 93.44 177 ILE A CA 1
ATOM 1423 C C . ILE A 1 177 ? 9.108 -16.604 2.959 1.00 93.44 177 ILE A C 1
ATOM 1425 O O . ILE A 1 177 ? 8.374 -16.601 3.944 1.00 93.44 177 ILE A O 1
ATOM 1429 N N . ARG A 1 178 ? 8.801 -15.931 1.849 1.00 95.06 178 ARG A N 1
ATOM 1430 C CA . ARG A 1 178 ? 7.572 -15.139 1.738 1.00 95.06 178 ARG A CA 1
ATOM 1431 C C . ARG A 1 178 ? 6.326 -15.998 1.696 1.00 95.06 178 ARG A C 1
ATOM 1433 O O . ARG A 1 178 ? 5.339 -15.616 2.302 1.00 95.06 178 ARG A O 1
ATOM 1440 N N . ILE A 1 179 ? 6.370 -17.169 1.062 1.00 96.88 179 ILE A N 1
ATOM 1441 C CA . ILE A 1 179 ? 5.257 -18.129 1.115 1.00 96.88 179 ILE A CA 1
ATOM 1442 C C . ILE A 1 179 ? 4.967 -18.514 2.571 1.00 96.88 179 ILE A C 1
ATOM 1444 O O . ILE A 1 179 ? 3.808 -18.552 2.978 1.00 96.88 179 ILE A O 1
ATOM 1448 N N . VAL A 1 180 ? 6.012 -18.728 3.378 1.00 96.44 180 VAL A N 1
ATOM 1449 C CA . VAL A 1 180 ? 5.857 -18.976 4.818 1.00 96.44 180 VAL A CA 1
ATOM 1450 C C . VAL A 1 180 ? 5.228 -17.769 5.523 1.00 96.44 180 VAL A C 1
ATOM 1452 O O . VAL A 1 180 ? 4.309 -17.956 6.315 1.00 96.44 180 VAL A O 1
ATOM 1455 N N . TYR A 1 181 ? 5.656 -16.538 5.225 1.00 95.00 181 TYR A N 1
ATOM 1456 C CA . TYR A 1 181 ? 5.030 -15.338 5.795 1.00 95.00 181 TYR A CA 1
ATOM 1457 C C . TYR A 1 181 ? 3.572 -15.161 5.377 1.00 95.00 181 TYR A C 1
ATOM 1459 O O . TYR A 1 181 ? 2.746 -14.862 6.234 1.00 95.00 181 TYR A O 1
ATOM 1467 N N . VAL A 1 182 ? 3.226 -15.412 4.113 1.00 97.00 182 VAL A N 1
ATOM 1468 C CA . VAL A 1 182 ? 1.837 -15.411 3.636 1.00 97.00 182 VAL A CA 1
ATOM 1469 C C . VAL A 1 182 ? 1.016 -16.432 4.414 1.00 97.00 182 VAL A C 1
ATOM 1471 O O . VAL A 1 182 ? -0.040 -16.081 4.928 1.00 97.00 182 VAL A O 1
ATOM 1474 N N . ALA A 1 183 ? 1.510 -17.664 4.566 1.00 97.69 183 ALA A N 1
ATOM 1475 C CA . ALA A 1 183 ? 0.810 -18.709 5.309 1.00 97.69 183 ALA A CA 1
ATOM 1476 C C . ALA A 1 183 ? 0.605 -18.335 6.787 1.00 97.69 183 ALA A C 1
ATOM 1478 O O . ALA A 1 183 ? -0.494 -18.499 7.310 1.00 97.69 183 ALA A O 1
ATOM 1479 N N . ILE A 1 184 ? 1.633 -17.789 7.448 1.00 96.94 184 ILE A N 1
ATOM 1480 C CA . ILE A 1 184 ? 1.546 -17.334 8.844 1.00 96.94 184 ILE A CA 1
ATOM 1481 C C . ILE A 1 184 ? 0.566 -16.164 8.974 1.00 96.94 184 ILE A C 1
ATOM 1483 O O . ILE A 1 184 ? -0.321 -16.216 9.820 1.00 96.94 184 ILE A O 1
ATOM 1487 N N . ASN A 1 185 ? 0.695 -15.125 8.145 1.00 95.69 185 ASN A N 1
ATOM 1488 C CA . ASN A 1 185 ? -0.186 -13.956 8.189 1.00 95.69 185 ASN A CA 1
ATOM 1489 C C . ASN A 1 185 ? -1.637 -14.346 7.893 1.00 95.69 185 ASN A C 1
ATOM 1491 O O . ASN A 1 185 ? -2.534 -13.887 8.591 1.00 95.69 185 ASN A O 1
ATOM 1495 N N . PHE A 1 186 ? -1.866 -15.226 6.914 1.00 96.44 186 PHE A N 1
ATOM 1496 C CA . PHE A 1 186 ? -3.191 -15.752 6.597 1.00 96.44 186 PHE A CA 1
ATOM 1497 C C . PHE A 1 186 ? -3.778 -16.538 7.769 1.00 96.44 186 PHE A C 1
ATOM 1499 O O . PHE A 1 186 ? -4.914 -16.290 8.160 1.00 96.44 186 PHE A O 1
ATOM 1506 N N . PHE A 1 187 ? -2.999 -17.444 8.369 1.00 97.44 187 PHE A N 1
ATOM 1507 C CA . PHE A 1 187 ? -3.433 -18.215 9.531 1.00 97.44 187 PHE A CA 1
ATOM 1508 C C . PHE A 1 187 ? -3.781 -17.308 10.717 1.00 97.44 187 PHE A C 1
ATOM 1510 O O . PHE A 1 187 ? -4.851 -17.446 11.298 1.00 97.44 187 PHE A O 1
ATOM 1517 N N . LEU A 1 188 ? -2.921 -16.340 11.048 1.00 95.81 188 LEU A N 1
ATOM 1518 C CA . LEU A 1 188 ? -3.174 -15.382 12.127 1.00 95.81 188 LEU A CA 1
ATOM 1519 C C . LEU A 1 188 ? -4.397 -14.509 11.846 1.00 95.81 188 LEU A C 1
ATOM 1521 O O . LEU A 1 188 ? -5.163 -14.237 12.764 1.00 95.81 188 LEU A O 1
ATOM 1525 N N . LEU A 1 189 ? -4.595 -14.091 10.595 1.00 93.50 189 LEU A N 1
ATOM 1526 C CA . LEU A 1 189 ? -5.756 -13.309 10.184 1.00 93.50 189 LEU A CA 1
ATOM 1527 C C . LEU A 1 189 ? -7.044 -14.133 10.285 1.00 93.50 189 LEU A C 1
ATOM 1529 O O . LEU A 1 189 ? -8.047 -13.631 10.779 1.00 93.50 189 LEU A O 1
ATOM 1533 N N . ALA A 1 190 ? -7.006 -15.406 9.885 1.00 94.06 190 ALA A N 1
ATOM 1534 C CA . ALA A 1 190 ? -8.120 -16.331 10.056 1.00 94.06 190 ALA A CA 1
ATOM 1535 C C . ALA A 1 190 ? -8.427 -16.561 11.542 1.00 94.06 190 ALA A C 1
ATOM 1537 O O . ALA A 1 190 ? -9.580 -16.461 11.944 1.00 94.06 190 ALA A O 1
ATOM 1538 N N . CYS A 1 191 ? -7.410 -16.785 12.383 1.00 93.44 191 CYS A N 1
ATOM 1539 C CA . CYS A 1 191 ? -7.593 -16.888 13.830 1.00 93.44 191 CYS A CA 1
ATOM 1540 C C . CYS A 1 191 ? -8.184 -15.608 14.423 1.00 93.44 191 CYS A C 1
ATOM 1542 O O . CYS A 1 191 ? -9.076 -15.707 15.263 1.00 93.44 191 CYS A O 1
ATOM 1544 N N . LEU A 1 192 ? -7.700 -14.440 13.986 1.00 90.81 192 LEU A N 1
ATOM 1545 C CA . LEU A 1 192 ? -8.229 -13.146 14.393 1.00 90.81 192 LEU A CA 1
ATOM 1546 C C . LEU A 1 192 ? -9.710 -13.063 14.026 1.00 90.81 192 LEU A C 1
ATOM 1548 O O . LEU A 1 192 ? -10.514 -12.892 14.921 1.00 90.81 192 LEU A O 1
ATOM 1552 N N . TYR A 1 193 ? -10.111 -13.265 12.773 1.00 89.06 193 TYR A N 1
ATOM 1553 C CA . TYR A 1 193 ? -11.527 -13.150 12.403 1.00 89.06 193 TYR A CA 1
ATOM 1554 C C . TYR A 1 193 ? -12.430 -14.222 13.026 1.00 89.06 193 TYR A C 1
ATOM 1556 O O . TYR A 1 193 ? -13.555 -13.912 13.406 1.00 89.06 193 TYR A O 1
ATOM 1564 N N . GLU A 1 194 ? -11.942 -15.454 13.182 1.00 90.12 194 GLU A N 1
ATOM 1565 C CA . GLU A 1 194 ? -12.715 -16.545 13.785 1.00 90.12 194 GLU A CA 1
ATOM 1566 C C . GLU A 1 194 ? -12.973 -16.294 15.277 1.00 90.12 194 GLU A C 1
ATOM 1568 O O . GLU A 1 194 ? -14.087 -16.469 15.767 1.00 90.12 194 GLU A O 1
ATOM 1573 N N . HIS 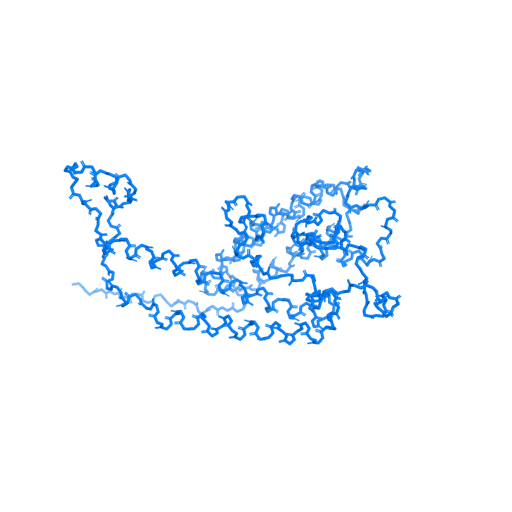A 1 195 ? -11.951 -15.856 16.018 1.00 86.00 195 HIS A N 1
ATOM 1574 C CA . HIS A 1 195 ? -12.064 -15.685 17.468 1.00 86.00 195 HIS A CA 1
ATOM 1575 C C . HIS A 1 195 ? -12.567 -14.301 17.853 1.00 86.00 195 HIS A C 1
ATOM 1577 O O . HIS A 1 195 ? -13.216 -14.164 18.882 1.00 86.00 195 HIS A O 1
ATOM 1583 N N . ASN A 1 196 ? -12.301 -13.284 17.040 1.00 75.00 196 ASN A N 1
ATOM 1584 C CA . ASN A 1 196 ? -12.599 -11.891 17.349 1.00 75.00 196 ASN A CA 1
ATOM 1585 C C . ASN A 1 196 ? -13.995 -11.463 16.885 1.00 75.00 196 ASN A C 1
ATOM 1587 O O . ASN A 1 196 ? -14.257 -10.273 16.751 1.00 75.00 196 ASN A O 1
ATOM 1591 N N . SER A 1 197 ? -14.904 -12.420 16.657 1.00 61.03 197 SER A N 1
ATOM 1592 C CA . SER A 1 197 ? -16.310 -12.093 16.437 1.00 61.03 197 SER A CA 1
ATOM 1593 C C . SER A 1 197 ? -16.799 -11.193 17.577 1.00 61.03 197 SER A C 1
ATOM 1595 O O . SER A 1 197 ? -16.511 -11.464 18.745 1.00 61.03 197 SER A O 1
ATOM 1597 N N . GLU A 1 198 ? -17.551 -10.140 17.243 1.00 60.16 198 GLU A N 1
ATOM 1598 C CA . GLU A 1 198 ? -18.142 -9.133 18.150 1.00 60.16 198 GLU A CA 1
ATOM 1599 C C . GLU A 1 198 ? -18.831 -9.727 19.404 1.00 60.16 198 GLU A C 1
ATOM 1601 O O . GLU A 1 198 ? -19.065 -9.037 20.396 1.00 60.16 198 GLU A O 1
ATOM 1606 N N . ARG A 1 199 ? -19.083 -11.040 19.393 1.00 57.12 199 ARG A N 1
ATOM 1607 C CA . ARG A 1 199 ? -19.523 -11.883 20.509 1.00 57.12 199 ARG A CA 1
ATOM 1608 C C . ARG A 1 199 ? -18.576 -11.922 21.709 1.00 57.12 199 ARG A C 1
ATOM 1610 O O . ARG A 1 199 ? -19.032 -12.243 22.797 1.00 57.12 199 ARG A O 1
ATOM 1617 N N . LEU A 1 200 ? -17.278 -11.640 21.565 1.00 64.25 200 LEU A N 1
ATOM 1618 C CA . LEU A 1 200 ? -16.338 -11.806 22.689 1.00 64.25 200 LEU A CA 1
ATOM 1619 C C . LEU A 1 200 ? -16.576 -10.812 23.837 1.00 64.25 200 LEU A C 1
ATOM 1621 O O . LEU A 1 200 ? -16.208 -11.101 24.974 1.00 64.25 200 LEU A O 1
ATOM 1625 N N . LEU A 1 201 ? -17.171 -9.647 23.555 1.00 76.19 201 LEU A N 1
ATOM 1626 C CA . LEU A 1 201 ? -17.405 -8.596 24.554 1.00 76.19 201 LEU A CA 1
ATOM 1627 C C . LEU A 1 201 ? -18.866 -8.145 24.669 1.00 76.19 201 LEU A C 1
ATOM 1629 O O . LEU A 1 201 ? -19.131 -7.232 25.459 1.00 76.19 201 LEU A O 1
ATOM 1633 N N . ASP A 1 202 ? -19.784 -8.760 23.910 1.00 85.12 202 ASP A N 1
ATOM 1634 C CA . ASP A 1 202 ? -21.196 -8.368 23.810 1.00 85.12 202 ASP A CA 1
ATOM 1635 C C . ASP A 1 202 ? -21.335 -6.839 23.745 1.00 85.12 202 ASP A C 1
ATOM 1637 O O . ASP A 1 202 ? -21.870 -6.185 24.653 1.00 85.12 202 ASP A O 1
ATOM 1641 N N . THR A 1 203 ? -20.735 -6.238 22.714 1.00 88.50 203 THR A N 1
ATOM 1642 C CA . THR A 1 203 ? -20.769 -4.786 22.543 1.00 88.50 203 THR A CA 1
ATOM 1643 C C . THR A 1 203 ? -22.214 -4.322 22.365 1.00 88.50 203 THR A C 1
ATOM 1645 O O . THR A 1 203 ? -23.030 -4.939 21.685 1.00 88.50 203 THR A O 1
ATOM 1648 N N . THR A 1 204 ? -22.563 -3.225 23.030 1.00 90.25 204 THR A N 1
ATOM 1649 C CA . THR A 1 204 ? -23.900 -2.624 22.959 1.00 90.25 204 THR A CA 1
ATOM 1650 C C . THR A 1 204 ? -23.813 -1.263 22.289 1.00 90.25 204 THR A C 1
ATOM 1652 O O . THR A 1 204 ? -22.784 -0.598 22.379 1.00 90.25 204 THR A O 1
ATOM 1655 N N . LEU A 1 205 ? -24.908 -0.786 21.686 1.00 90.19 205 LEU A N 1
ATOM 1656 C CA . LEU A 1 205 ? -24.958 0.560 21.092 1.00 90.19 205 LEU A CA 1
ATOM 1657 C C . LEU A 1 205 ? -24.523 1.653 22.083 1.00 90.19 205 LEU A C 1
ATOM 1659 O O . LEU A 1 205 ? -23.819 2.583 21.704 1.00 90.19 205 LEU A O 1
ATOM 1663 N N . SER A 1 206 ? -24.843 1.477 23.370 1.00 93.31 206 SER A N 1
ATOM 1664 C CA . SER A 1 206 ? -24.443 2.417 24.421 1.00 93.31 206 SER A CA 1
ATOM 1665 C C . SER A 1 206 ? -22.927 2.535 24.609 1.00 93.31 206 SER A C 1
ATOM 1667 O O . SER A 1 206 ? -22.442 3.535 25.135 1.00 93.31 206 SER A O 1
ATOM 1669 N N . ASP A 1 207 ? -22.128 1.534 24.220 1.00 91.31 207 ASP A N 1
ATOM 1670 C CA . ASP A 1 207 ? -20.660 1.594 24.312 1.00 91.31 207 ASP A CA 1
ATOM 1671 C C . ASP A 1 207 ? -20.064 2.640 23.350 1.00 91.31 207 ASP A C 1
ATOM 1673 O O . ASP A 1 207 ? -18.968 3.158 23.598 1.00 91.31 207 ASP A O 1
ATOM 1677 N N . TYR A 1 208 ? -20.837 3.024 22.330 1.00 90.69 208 TYR A N 1
ATOM 1678 C CA . TYR A 1 208 ? -20.501 4.012 21.307 1.00 90.69 208 TYR A CA 1
ATOM 1679 C C . TYR A 1 208 ? -21.280 5.328 21.453 1.00 90.69 208 TYR A C 1
ATOM 1681 O O . TYR A 1 208 ? -21.270 6.145 20.535 1.00 90.69 208 TYR A O 1
ATOM 1689 N N . ASP A 1 209 ? -21.929 5.566 22.599 1.00 95.00 209 ASP A N 1
ATOM 1690 C CA . ASP A 1 209 ? -22.649 6.820 22.836 1.00 95.00 209 ASP A CA 1
ATOM 1691 C C . ASP A 1 209 ? -21.715 8.039 22.682 1.00 95.00 209 ASP A C 1
ATOM 1693 O O . ASP A 1 209 ? -20.609 8.034 23.244 1.00 95.00 209 ASP A O 1
ATOM 1697 N N . PRO A 1 210 ? -22.161 9.133 22.030 1.00 94.44 210 PRO A N 1
ATOM 1698 C CA . PRO A 1 210 ? -21.349 10.341 21.844 1.00 94.44 210 PRO A CA 1
ATOM 1699 C C . PRO A 1 210 ? -20.817 10.933 23.160 1.00 94.44 210 PRO A C 1
ATOM 1701 O O . PRO A 1 210 ? -19.710 11.470 23.227 1.00 94.44 210 PRO A O 1
ATOM 1704 N N . GLU A 1 211 ? -21.558 10.774 24.264 1.00 94.88 211 GLU A N 1
ATOM 1705 C CA . GLU A 1 211 ? -21.125 11.219 25.597 1.00 94.88 211 GLU A CA 1
ATOM 1706 C C . GLU A 1 211 ? -19.838 10.516 26.084 1.00 94.88 211 GLU A C 1
ATOM 1708 O O . GLU A 1 211 ? -19.140 11.033 26.964 1.00 94.88 211 GLU A O 1
ATOM 1713 N N . LYS A 1 212 ? -19.492 9.356 25.508 1.00 92.75 212 LYS A N 1
ATOM 1714 C CA . LYS A 1 212 ? -18.306 8.555 25.846 1.00 92.75 212 LYS A CA 1
ATOM 1715 C C . LYS A 1 212 ? -17.082 8.865 24.978 1.00 92.75 212 LYS A C 1
ATOM 1717 O O . LYS A 1 212 ? -16.005 8.347 25.261 1.00 92.75 212 LYS A O 1
ATOM 1722 N N . GLU A 1 213 ? -17.170 9.706 23.944 1.00 91.75 213 GLU A N 1
ATOM 1723 C CA . GLU A 1 213 ? -16.042 9.979 23.027 1.00 91.75 213 GLU A CA 1
ATOM 1724 C C . GLU A 1 213 ? -14.783 10.488 23.753 1.00 91.75 213 GLU A C 1
ATOM 1726 O O . GLU A 1 213 ? -13.662 10.066 23.469 1.00 91.75 213 GLU A O 1
ATOM 1731 N N . SER A 1 214 ? -14.967 11.341 24.763 1.00 93.69 214 SER A N 1
ATOM 1732 C CA . SER A 1 214 ? -13.886 12.043 25.472 1.00 93.69 214 SER A CA 1
ATOM 1733 C C . SER A 1 214 ? -13.246 11.252 26.632 1.00 93.69 214 SER A C 1
ATOM 1735 O O . SER A 1 214 ? -13.127 11.756 27.753 1.00 93.69 214 SER A O 1
ATOM 1737 N N . ILE A 1 215 ? -12.797 10.018 26.368 1.00 93.88 215 ILE A N 1
ATOM 1738 C CA . ILE A 1 215 ? -12.334 9.060 27.393 1.00 93.88 215 ILE A CA 1
ATOM 1739 C C . ILE A 1 215 ? -11.232 9.596 28.318 1.00 93.88 215 ILE A C 1
ATOM 1741 O O . ILE A 1 215 ? -11.344 9.444 29.529 1.00 93.88 215 ILE A O 1
ATOM 1745 N N . ILE A 1 216 ? -10.208 10.279 27.789 1.00 94.00 216 ILE A N 1
ATOM 1746 C CA . ILE A 1 216 ? -9.087 10.795 28.600 1.00 94.00 216 ILE A CA 1
ATOM 1747 C C . ILE A 1 216 ? -9.593 11.837 29.599 1.00 94.00 216 ILE A C 1
ATOM 1749 O O . ILE A 1 216 ? -9.318 11.749 30.794 1.00 94.00 216 ILE A O 1
ATOM 1753 N N . ARG A 1 217 ? -10.382 12.807 29.121 1.00 93.75 217 ARG A N 1
ATOM 1754 C CA . ARG A 1 217 ? -10.948 13.872 29.958 1.00 93.75 217 ARG A CA 1
ATOM 1755 C C . ARG A 1 217 ? -11.819 13.290 31.066 1.00 93.75 217 ARG A C 1
ATOM 1757 O O . ARG A 1 217 ? -11.654 13.673 32.223 1.00 93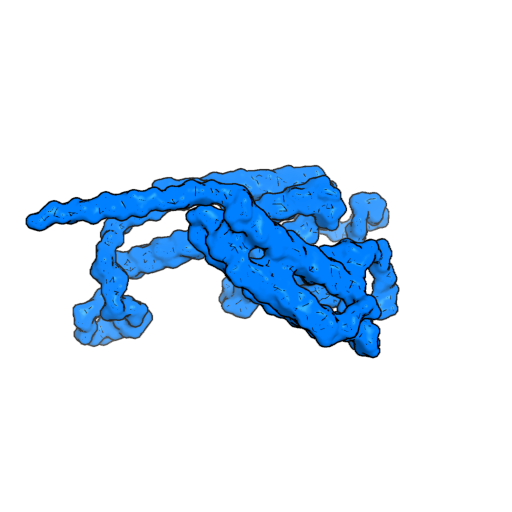.75 217 ARG A O 1
ATOM 1764 N N . ARG A 1 218 ? -12.719 12.364 30.721 1.00 95.12 218 ARG A N 1
ATOM 1765 C CA . ARG A 1 218 ? -13.588 11.710 31.706 1.00 95.12 218 ARG A CA 1
ATOM 1766 C C . ARG A 1 218 ? -12.782 10.863 32.684 1.00 95.12 218 ARG A C 1
ATOM 1768 O O . ARG A 1 218 ? -13.016 10.966 33.876 1.00 95.12 218 ARG A O 1
ATOM 1775 N N . GLY A 1 219 ? -11.795 10.105 32.208 1.00 94.94 219 GLY A N 1
ATOM 1776 C CA . GLY A 1 219 ? -10.938 9.263 33.044 1.00 94.94 219 GLY A CA 1
ATOM 1777 C C . GLY A 1 219 ? -10.171 10.076 34.082 1.00 94.94 219 GLY A C 1
ATOM 1778 O O . GLY A 1 219 ? -10.176 9.729 35.259 1.00 94.94 219 GLY A O 1
ATOM 1779 N N . VAL A 1 220 ? -9.605 11.217 33.679 1.00 95.44 220 VAL A N 1
ATOM 1780 C CA . VAL A 1 220 ? -8.948 12.163 34.594 1.00 95.44 220 VAL A CA 1
ATOM 1781 C C . VAL A 1 220 ? -9.942 12.732 35.613 1.00 95.44 220 VAL A C 1
ATOM 1783 O O . VAL A 1 220 ? -9.647 12.779 36.804 1.00 95.44 220 VAL A O 1
ATOM 1786 N N . GLN A 1 221 ? -11.138 13.142 35.181 1.00 95.38 221 GLN A N 1
ATOM 1787 C CA . GLN A 1 221 ? -12.169 13.664 36.087 1.00 95.38 221 GLN A CA 1
ATOM 1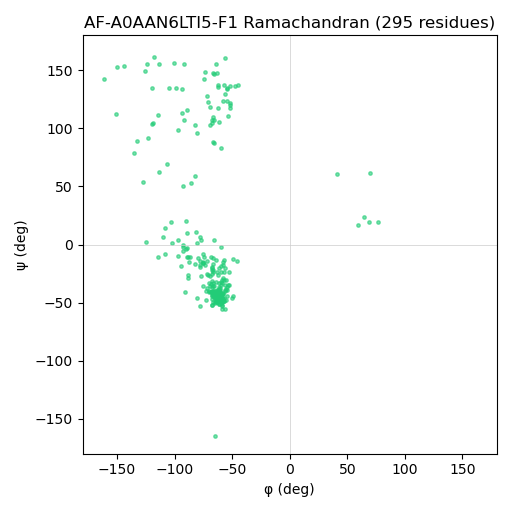788 C C . GLN A 1 221 ? -12.658 12.610 37.092 1.00 95.38 221 GLN A C 1
ATOM 1790 O O . GLN A 1 221 ? -12.791 12.926 38.274 1.00 95.38 221 GLN A O 1
ATOM 1795 N N . THR A 1 222 ? -12.872 11.370 36.643 1.00 93.38 222 THR A N 1
ATOM 1796 C CA . THR A 1 222 ? -13.222 10.223 37.489 1.00 93.38 222 THR A CA 1
ATOM 1797 C C . THR A 1 222 ? -12.102 9.915 38.486 1.00 93.38 222 THR A C 1
ATOM 1799 O O . THR A 1 222 ? -12.386 9.721 39.663 1.00 93.38 222 THR A O 1
ATOM 1802 N N . TYR A 1 223 ? -10.836 9.947 38.055 1.00 94.62 223 TYR A N 1
ATOM 1803 C CA . TYR A 1 223 ? -9.674 9.725 38.925 1.00 94.62 223 TYR A CA 1
ATOM 1804 C C . TYR A 1 223 ? -9.565 10.768 40.047 1.00 94.62 223 TYR A C 1
ATOM 1806 O O . TYR A 1 223 ? -9.291 10.423 41.191 1.00 94.62 223 TYR A O 1
ATOM 1814 N N . PHE A 1 224 ? -9.843 12.041 39.747 1.00 96.69 224 PHE A N 1
ATOM 1815 C CA . PHE A 1 224 ? -9.865 13.122 40.742 1.00 96.69 224 PHE A CA 1
ATOM 1816 C C . PHE A 1 224 ? -11.174 13.209 41.551 1.00 96.69 224 PHE A C 1
ATOM 1818 O O . PHE A 1 224 ? -11.392 14.201 42.247 1.00 96.69 224 PHE A O 1
ATOM 1825 N N . GLY A 1 225 ? -12.064 12.216 41.455 1.00 90.94 225 GLY A N 1
ATOM 1826 C CA . GLY A 1 225 ? -13.294 12.154 42.249 1.00 90.94 225 GLY A CA 1
ATOM 1827 C C . GLY A 1 225 ? -14.339 13.216 41.896 1.00 90.94 225 GLY A C 1
ATOM 1828 O O . GLY A 1 225 ? -15.226 13.496 42.701 1.00 90.94 225 GLY A O 1
ATOM 1829 N N . ARG A 1 226 ? -14.260 13.832 40.709 1.00 89.38 226 ARG A N 1
ATOM 1830 C CA . ARG A 1 226 ? -15.305 14.754 40.245 1.00 89.38 226 ARG A CA 1
ATOM 1831 C C . ARG A 1 226 ? -16.533 13.959 39.812 1.00 89.38 226 ARG A C 1
ATOM 1833 O O . ARG A 1 226 ? -16.415 12.907 39.189 1.00 89.38 226 ARG A O 1
ATOM 1840 N N . THR A 1 227 ? -17.717 14.489 40.094 1.00 89.12 227 THR A N 1
ATOM 1841 C CA . THR A 1 227 ? -18.981 13.926 39.617 1.00 89.12 227 THR A CA 1
ATOM 1842 C C . THR A 1 227 ? -19.074 14.074 38.097 1.00 89.12 227 THR A C 1
ATOM 1844 O O . THR A 1 227 ? -19.305 15.158 37.565 1.00 89.12 227 THR A O 1
ATOM 1847 N N . VAL A 1 228 ? -18.862 12.968 37.380 1.00 91.38 228 VAL A N 1
ATOM 1848 C CA . VAL A 1 228 ? -19.037 12.870 35.924 1.00 91.38 228 VAL A CA 1
ATOM 1849 C C . VAL A 1 228 ? -20.325 12.100 35.656 1.00 91.38 228 VAL A C 1
ATOM 1851 O O . VAL A 1 228 ? -20.553 11.060 36.267 1.00 91.38 228 VAL A O 1
ATOM 1854 N N . ARG A 1 229 ? -21.156 12.584 34.723 1.00 91.38 229 ARG A N 1
ATOM 1855 C CA . ARG A 1 229 ? -22.419 11.924 34.335 1.00 91.38 229 ARG A CA 1
ATOM 1856 C C . ARG A 1 229 ? -22.206 10.481 33.869 1.00 91.38 229 ARG A C 1
ATOM 1858 O O . ARG A 1 229 ? -23.036 9.618 34.120 1.00 91.38 229 ARG A O 1
ATOM 1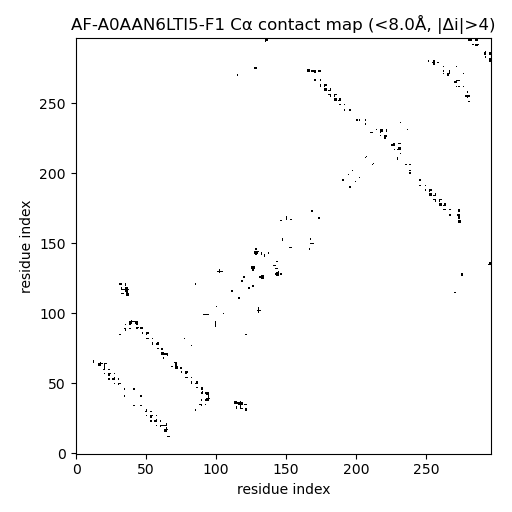865 N N . THR A 1 230 ? -21.084 10.236 33.201 1.00 93.44 230 THR A N 1
ATOM 1866 C CA . THR A 1 230 ? -20.711 8.939 32.644 1.00 93.44 230 THR A CA 1
ATOM 1867 C C . THR A 1 230 ? -19.256 8.622 33.033 1.00 93.44 230 THR A C 1
ATOM 1869 O O . THR A 1 230 ? -18.324 9.030 32.338 1.00 93.44 230 THR A O 1
ATOM 1872 N N . PRO A 1 231 ? -19.016 7.971 34.188 1.00 93.25 231 PRO A N 1
ATOM 1873 C CA . PRO A 1 231 ? -17.665 7.604 34.609 1.00 93.25 231 PRO A CA 1
ATOM 1874 C C . PRO A 1 231 ? -17.061 6.549 33.670 1.00 93.25 231 PRO A C 1
ATOM 1876 O O . PRO A 1 231 ? -17.776 5.702 33.133 1.00 93.25 231 PRO A O 1
ATOM 1879 N N . VAL A 1 232 ? -15.739 6.595 33.471 1.00 96.06 232 VAL A N 1
ATOM 1880 C CA . VAL A 1 232 ? -15.034 5.596 32.648 1.00 96.06 232 VAL A CA 1
ATOM 1881 C C . VAL A 1 232 ? -15.008 4.263 33.395 1.00 96.06 232 VAL A C 1
ATOM 1883 O O . VAL A 1 232 ? -14.506 4.189 34.515 1.00 96.06 232 VAL A O 1
ATOM 1886 N N . THR A 1 233 ? -15.540 3.210 32.775 1.00 94.19 233 THR A N 1
ATOM 1887 C CA . THR A 1 233 ? -15.567 1.855 33.349 1.00 94.19 233 THR A CA 1
ATOM 1888 C C . THR A 1 233 ? -14.459 0.979 32.763 1.00 94.19 233 THR A C 1
ATOM 1890 O O . THR A 1 233 ? -14.012 1.200 31.636 1.00 94.19 233 THR A O 1
ATOM 1893 N N . SER A 1 234 ? -14.044 -0.067 33.487 1.00 93.44 234 SER A N 1
ATOM 1894 C CA . SER A 1 234 ? -13.078 -1.052 32.971 1.00 93.44 234 SER A CA 1
ATOM 1895 C C . SER A 1 234 ? -13.581 -1.751 31.705 1.00 93.44 234 SER A C 1
ATOM 1897 O O . SER A 1 234 ? -12.791 -2.020 30.803 1.00 93.44 234 SER A O 1
ATOM 1899 N N . ARG A 1 235 ? -14.899 -1.991 31.605 1.00 91.88 235 ARG A N 1
ATOM 1900 C CA . ARG A 1 235 ? -15.536 -2.553 30.404 1.00 91.88 235 ARG A CA 1
ATOM 1901 C C . ARG A 1 235 ? -15.333 -1.650 29.191 1.00 91.88 235 ARG A C 1
ATOM 1903 O O . ARG A 1 235 ? -14.935 -2.138 28.145 1.00 91.88 235 ARG A O 1
ATOM 1910 N N . GLU A 1 236 ? -15.563 -0.345 29.330 1.00 93.31 236 GLU A N 1
ATOM 1911 C CA . GLU A 1 236 ? -15.383 0.607 28.226 1.00 93.31 236 GLU A CA 1
ATOM 1912 C C . GLU A 1 236 ? -13.935 0.627 27.720 1.00 93.31 236 GLU A C 1
ATOM 1914 O O . GLU A 1 236 ? -13.700 0.636 26.511 1.00 93.31 236 GLU A O 1
ATOM 1919 N N . ILE A 1 237 ? -12.964 0.591 28.640 1.00 92.88 237 ILE A N 1
ATOM 1920 C CA . ILE A 1 237 ? -11.541 0.504 28.290 1.00 92.88 237 ILE A CA 1
ATOM 1921 C C . ILE A 1 237 ? -11.267 -0.791 27.520 1.00 92.88 237 ILE A C 1
ATOM 1923 O O . ILE A 1 237 ? -10.612 -0.741 26.481 1.00 92.88 237 ILE A O 1
ATOM 1927 N N . LEU A 1 238 ? -11.791 -1.926 27.990 1.00 91.88 238 LEU A N 1
ATOM 1928 C CA . LEU A 1 238 ? -11.609 -3.227 27.347 1.00 91.88 238 LEU A CA 1
ATOM 1929 C C . LEU A 1 238 ? -12.217 -3.263 25.937 1.00 91.88 238 LEU A C 1
ATOM 1931 O O . LEU A 1 238 ? -11.528 -3.652 25.000 1.00 91.88 238 LEU A O 1
ATOM 1935 N N . VAL A 1 239 ? -13.460 -2.799 25.768 1.00 91.25 239 VAL A N 1
ATOM 1936 C CA . VAL A 1 239 ? -14.157 -2.738 24.468 1.00 91.25 239 VAL A CA 1
ATOM 1937 C C . VAL A 1 239 ? -13.383 -1.888 23.466 1.00 91.25 239 VAL A C 1
ATOM 1939 O O . VAL A 1 239 ? -13.163 -2.307 22.330 1.00 91.25 239 VAL A O 1
ATOM 1942 N N . ARG A 1 240 ? -12.914 -0.708 23.882 1.00 91.19 240 ARG A N 1
ATOM 1943 C CA . ARG A 1 240 ? -12.140 0.184 23.009 1.00 91.19 240 ARG A CA 1
ATOM 1944 C C . ARG A 1 240 ? -10.759 -0.369 22.699 1.00 91.19 240 ARG A C 1
ATOM 1946 O O . ARG A 1 240 ? -10.318 -0.261 21.561 1.00 91.19 240 ARG A O 1
ATOM 1953 N N . ALA A 1 241 ? -10.085 -0.962 23.682 1.00 90.56 241 ALA A N 1
ATOM 1954 C CA . ALA A 1 241 ? -8.791 -1.598 23.472 1.00 90.56 241 ALA A CA 1
ATOM 1955 C C . ALA A 1 241 ? -8.907 -2.778 22.499 1.00 90.56 241 ALA A C 1
ATOM 1957 O O . ALA A 1 241 ? -8.081 -2.891 21.596 1.00 90.56 241 ALA A O 1
ATOM 1958 N N . ALA A 1 242 ? -9.943 -3.609 22.635 1.00 89.62 242 ALA A N 1
ATOM 1959 C CA . ALA A 1 242 ? -10.230 -4.707 21.718 1.00 89.62 242 ALA A CA 1
ATOM 1960 C C . ALA A 1 242 ? -10.550 -4.197 20.307 1.00 89.62 242 ALA A C 1
ATOM 1962 O O . ALA A 1 242 ? -9.890 -4.613 19.363 1.00 89.62 242 ALA A O 1
ATOM 1963 N N . SER A 1 243 ? -11.452 -3.216 20.175 1.00 88.50 243 SER A N 1
ATOM 1964 C CA . SER A 1 243 ? -11.809 -2.613 18.876 1.00 88.50 243 SER A CA 1
ATOM 1965 C C . SER A 1 243 ? -10.593 -1.986 18.180 1.00 88.50 243 SER A C 1
ATOM 1967 O O . SER A 1 243 ? -10.372 -2.172 16.986 1.00 88.50 243 SER A O 1
ATOM 1969 N N . ALA A 1 244 ? -9.758 -1.253 18.926 1.00 89.50 244 ALA A N 1
ATOM 1970 C CA . ALA A 1 244 ? -8.532 -0.666 18.392 1.00 89.50 244 ALA A CA 1
ATOM 1971 C C . ALA A 1 244 ? -7.512 -1.742 17.992 1.00 89.50 244 ALA A C 1
ATOM 1973 O O . ALA A 1 244 ? -6.866 -1.618 16.952 1.00 89.50 244 ALA A O 1
ATOM 1974 N N . SER A 1 245 ? -7.378 -2.799 18.799 1.00 89.38 245 SER A N 1
ATOM 1975 C CA . SER A 1 245 ? -6.476 -3.918 18.513 1.00 89.38 245 SER A CA 1
ATOM 1976 C C . SER A 1 245 ? -6.917 -4.682 17.273 1.00 89.38 245 SER A C 1
ATOM 1978 O O . SER A 1 245 ? -6.077 -4.980 16.437 1.00 89.38 245 SER A O 1
ATOM 1980 N N . GLU A 1 246 ? -8.214 -4.937 17.112 1.00 87.69 246 GLU A N 1
ATOM 1981 C CA . GLU A 1 246 ? -8.791 -5.557 15.919 1.00 87.69 246 GLU A CA 1
ATOM 1982 C C . GLU A 1 246 ? -8.497 -4.736 14.670 1.00 87.69 246 GLU A C 1
ATOM 1984 O O . GLU A 1 246 ? -7.948 -5.249 13.695 1.00 87.69 246 GLU A O 1
ATOM 1989 N N . TYR A 1 247 ? -8.806 -3.440 14.727 1.00 86.69 247 TYR A N 1
ATOM 1990 C CA . TYR A 1 247 ? -8.593 -2.542 13.605 1.00 86.69 247 TYR A CA 1
ATOM 1991 C C . TYR A 1 247 ? -7.115 -2.493 13.204 1.00 86.69 247 TYR A C 1
ATOM 1993 O O . TYR A 1 247 ? -6.782 -2.568 12.022 1.00 86.69 247 TYR A O 1
ATOM 2001 N N . VAL A 1 248 ? -6.204 -2.384 14.172 1.00 89.31 248 VAL A N 1
ATOM 2002 C CA . VAL A 1 248 ? -4.766 -2.307 13.889 1.00 89.31 248 VAL A CA 1
ATOM 2003 C C . VAL A 1 248 ? -4.213 -3.660 13.439 1.00 89.31 248 VAL A C 1
ATOM 2005 O O . VAL A 1 248 ? -3.515 -3.712 12.428 1.00 89.31 248 VAL A O 1
ATOM 2008 N N . ALA A 1 249 ? -4.519 -4.751 14.144 1.00 91.94 249 ALA A N 1
ATOM 2009 C CA . ALA A 1 249 ? -3.989 -6.082 13.852 1.00 91.94 249 ALA A CA 1
ATOM 2010 C C . ALA A 1 249 ? -4.520 -6.633 12.525 1.00 91.94 249 ALA A C 1
ATOM 2012 O O . ALA A 1 249 ? -3.734 -7.145 11.729 1.00 91.94 249 ALA A O 1
ATOM 2013 N N . GLY A 1 250 ? -5.819 -6.478 12.254 1.00 90.69 250 GLY A N 1
ATOM 2014 C CA . GLY A 1 250 ? -6.436 -6.914 11.003 1.00 90.69 250 GLY A CA 1
ATOM 2015 C C . GLY A 1 250 ? -5.806 -6.218 9.800 1.00 90.69 250 GLY A C 1
ATOM 2016 O O . GLY A 1 250 ? -5.324 -6.883 8.885 1.00 90.69 250 GLY A O 1
ATOM 2017 N N . ASN A 1 251 ? -5.697 -4.886 9.843 1.00 89.19 251 ASN A N 1
ATOM 2018 C CA . ASN A 1 251 ? -5.036 -4.118 8.785 1.00 89.19 251 ASN A CA 1
ATOM 2019 C C . ASN A 1 251 ? -3.548 -4.476 8.648 1.00 89.19 251 ASN A C 1
ATOM 2021 O O . ASN A 1 251 ? -3.049 -4.620 7.534 1.00 89.19 251 ASN A O 1
ATOM 2025 N N . PHE A 1 252 ? -2.834 -4.648 9.763 1.00 90.44 252 PHE A N 1
ATOM 2026 C CA . PHE A 1 252 ? -1.422 -5.029 9.750 1.00 90.44 252 PHE A CA 1
ATOM 2027 C C . PHE A 1 252 ? -1.204 -6.377 9.047 1.00 90.44 252 PHE A C 1
ATOM 2029 O O . PHE A 1 252 ? -0.359 -6.497 8.156 1.00 90.44 252 PHE A O 1
ATOM 2036 N N . LEU A 1 253 ? -1.967 -7.400 9.426 1.00 93.12 253 LEU A N 1
ATOM 2037 C CA . LEU A 1 253 ? -1.844 -8.740 8.857 1.00 93.12 253 LEU A CA 1
ATOM 2038 C C . LEU A 1 253 ? -2.266 -8.757 7.385 1.00 93.12 253 LEU A C 1
ATOM 2040 O O . LEU A 1 253 ? -1.553 -9.320 6.554 1.00 93.12 253 LEU A O 1
ATOM 2044 N N . LEU A 1 254 ? -3.373 -8.088 7.053 1.00 91.38 254 LEU A N 1
ATOM 2045 C CA . LEU A 1 254 ? -3.894 -8.012 5.690 1.00 91.38 254 LEU A CA 1
ATOM 2046 C C . LEU A 1 254 ? -2.916 -7.310 4.737 1.00 91.38 254 LEU A C 1
ATOM 2048 O O . LEU A 1 254 ? -2.601 -7.843 3.674 1.00 91.38 254 LEU A O 1
ATOM 2052 N N . PHE A 1 255 ? -2.382 -6.144 5.117 1.00 90.62 255 PHE A N 1
ATOM 2053 C CA . PHE A 1 255 ? -1.410 -5.436 4.279 1.00 90.62 255 PHE A CA 1
ATOM 2054 C C . PHE A 1 255 ? -0.084 -6.185 4.162 1.00 90.62 255 PHE A C 1
ATOM 2056 O O . PHE A 1 255 ? 0.497 -6.212 3.078 1.00 90.62 255 PHE A O 1
ATOM 2063 N N . SER A 1 256 ? 0.374 -6.842 5.232 1.00 92.62 256 SER A N 1
ATOM 2064 C CA . SER A 1 256 ? 1.573 -7.690 5.170 1.00 92.62 256 SER A CA 1
ATOM 2065 C C . SER A 1 256 ? 1.383 -8.856 4.199 1.00 92.62 256 SER A C 1
ATOM 2067 O O . SER A 1 256 ? 2.276 -9.142 3.404 1.00 92.62 256 SER A O 1
ATOM 2069 N N . LEU A 1 257 ? 0.204 -9.487 4.213 1.00 94.31 257 LEU A N 1
ATOM 2070 C CA . LEU A 1 257 ? -0.148 -10.562 3.290 1.00 94.31 257 LEU A CA 1
ATOM 2071 C C . LEU A 1 257 ? -0.127 -10.080 1.836 1.00 94.31 257 LEU A C 1
ATOM 2073 O O . LEU A 1 257 ? 0.547 -10.694 1.010 1.00 94.31 257 LEU A O 1
ATOM 2077 N N . TYR A 1 258 ? -0.807 -8.973 1.518 1.00 92.88 258 TYR A N 1
ATOM 2078 C CA . TYR A 1 258 ? -0.806 -8.429 0.155 1.00 92.88 258 TYR A CA 1
ATOM 2079 C C . TYR A 1 258 ? 0.592 -8.026 -0.312 1.00 92.88 258 TYR A C 1
ATOM 2081 O O . TYR A 1 258 ? 0.965 -8.311 -1.450 1.00 92.88 258 TYR A O 1
ATOM 2089 N N . HIS A 1 259 ? 1.387 -7.415 0.567 1.00 92.88 259 HIS A N 1
ATOM 2090 C CA . HIS A 1 259 ? 2.771 -7.061 0.266 1.00 92.88 259 HIS A CA 1
ATOM 2091 C C . HIS A 1 259 ? 3.615 -8.282 -0.098 1.00 92.88 259 HIS A C 1
ATOM 2093 O O . HIS A 1 259 ? 4.322 -8.249 -1.103 1.00 92.88 259 HIS A O 1
ATOM 2099 N N . ASP A 1 260 ? 3.527 -9.372 0.669 1.00 95.44 260 ASP A N 1
ATOM 2100 C CA . ASP A 1 260 ? 4.296 -10.585 0.379 1.00 95.44 260 ASP A CA 1
ATOM 2101 C C . ASP A 1 260 ? 3.806 -11.316 -0.877 1.00 95.44 260 ASP A C 1
ATOM 2103 O O . ASP A 1 260 ? 4.632 -11.852 -1.617 1.00 95.44 260 ASP A O 1
ATOM 2107 N N . VAL A 1 261 ? 2.502 -11.291 -1.176 1.00 95.50 261 VAL A N 1
ATOM 2108 C CA . VAL A 1 261 ? 1.959 -11.811 -2.446 1.00 95.50 261 VAL A CA 1
ATOM 2109 C C . VAL A 1 261 ? 2.532 -11.038 -3.635 1.00 95.50 261 VAL A C 1
ATOM 2111 O O . VAL A 1 261 ? 3.042 -11.650 -4.578 1.00 95.50 261 VAL A O 1
ATOM 2114 N N . CYS A 1 262 ? 2.519 -9.703 -3.575 1.00 93.38 262 CYS A N 1
ATOM 2115 C CA . CYS A 1 262 ? 3.134 -8.858 -4.598 1.00 93.38 262 CYS A CA 1
ATOM 2116 C C . CYS A 1 262 ? 4.634 -9.147 -4.726 1.00 93.38 262 CYS A C 1
ATOM 2118 O O . CYS A 1 262 ? 5.124 -9.381 -5.829 1.00 93.38 262 CYS A O 1
ATOM 2120 N N . ALA A 1 263 ? 5.356 -9.211 -3.608 1.00 93.50 263 ALA A N 1
ATOM 2121 C CA . ALA A 1 263 ? 6.781 -9.509 -3.602 1.00 93.50 263 ALA A CA 1
ATOM 2122 C C . ALA A 1 263 ? 7.093 -10.856 -4.270 1.00 93.50 263 ALA A C 1
ATOM 2124 O O . ALA A 1 263 ? 7.998 -10.933 -5.096 1.00 93.50 263 ALA A O 1
ATOM 2125 N N . ILE A 1 264 ? 6.338 -11.916 -3.956 1.00 95.94 264 ILE A N 1
ATOM 2126 C CA . ILE A 1 264 ? 6.489 -13.230 -4.600 1.00 95.94 264 ILE A CA 1
ATOM 2127 C C . ILE A 1 264 ? 6.327 -13.099 -6.114 1.00 95.94 264 ILE A C 1
ATOM 2129 O O . ILE A 1 264 ? 7.176 -13.597 -6.850 1.00 95.94 264 ILE A O 1
ATOM 2133 N N . PHE A 1 265 ? 5.278 -12.413 -6.573 1.00 95.50 265 PHE A N 1
ATOM 2134 C CA . PHE A 1 265 ? 5.020 -12.208 -7.996 1.00 95.50 265 PHE A CA 1
ATOM 2135 C C . PHE A 1 265 ? 6.185 -11.486 -8.690 1.00 95.50 265 PHE A C 1
ATOM 2137 O O . PHE A 1 265 ? 6.740 -12.002 -9.662 1.00 95.50 265 PHE A O 1
ATOM 2144 N N . PHE A 1 266 ? 6.614 -10.336 -8.168 1.00 93.00 266 PHE A N 1
ATOM 2145 C CA . PHE A 1 266 ? 7.668 -9.533 -8.795 1.00 93.00 266 PHE A CA 1
ATOM 2146 C C . PHE A 1 266 ? 9.049 -10.201 -8.742 1.00 93.00 266 PHE A C 1
ATOM 2148 O O . PHE A 1 266 ? 9.810 -10.106 -9.710 1.00 93.00 266 PHE A O 1
ATOM 2155 N N . ILE A 1 267 ? 9.359 -10.943 -7.673 1.00 92.75 267 ILE A N 1
ATOM 2156 C CA . ILE A 1 267 ? 10.599 -11.729 -7.577 1.00 92.75 267 ILE A CA 1
ATOM 2157 C C . ILE A 1 267 ? 10.566 -12.926 -8.534 1.00 92.75 267 ILE A C 1
ATOM 2159 O O . ILE A 1 267 ? 11.569 -13.222 -9.185 1.00 92.75 267 ILE A O 1
ATOM 2163 N N . ALA A 1 268 ? 9.426 -13.613 -8.655 1.00 94.88 268 ALA A N 1
ATOM 2164 C CA . ALA A 1 268 ? 9.281 -14.774 -9.533 1.00 94.88 268 ALA A CA 1
ATOM 2165 C C . ALA A 1 268 ? 9.424 -14.405 -11.017 1.00 94.88 268 ALA A C 1
ATOM 2167 O O . ALA A 1 268 ? 10.082 -15.128 -11.762 1.00 94.88 268 ALA A O 1
ATOM 2168 N N . VAL A 1 269 ? 8.871 -13.260 -11.433 1.00 94.44 269 VAL A N 1
ATOM 2169 C CA . VAL A 1 269 ? 9.045 -12.721 -12.796 1.00 94.44 269 VAL A CA 1
ATOM 2170 C C . VAL A 1 269 ? 10.471 -12.186 -13.017 1.00 94.44 269 VAL A C 1
ATOM 2172 O O . VAL A 1 269 ? 10.895 -11.980 -14.152 1.00 94.44 269 VAL A O 1
ATOM 2175 N N . GLY A 1 270 ? 11.250 -12.001 -11.947 1.00 88.56 270 GLY A N 1
ATOM 2176 C CA . GLY A 1 270 ? 12.613 -11.475 -12.008 1.00 88.56 270 GLY A CA 1
ATOM 2177 C C . GLY A 1 270 ? 12.671 -9.964 -12.220 1.00 88.56 270 GLY A C 1
ATOM 2178 O O . GLY A 1 270 ? 13.705 -9.459 -12.656 1.00 88.56 270 GLY A O 1
ATOM 2179 N N . LEU A 1 271 ? 11.574 -9.255 -11.929 1.00 88.81 271 LEU A N 1
ATOM 2180 C CA . LEU A 1 271 ? 11.559 -7.796 -11.886 1.00 88.81 271 LEU A CA 1
ATOM 2181 C C . LEU A 1 271 ? 12.289 -7.301 -10.640 1.00 88.81 271 LEU A C 1
ATOM 2183 O O . LEU A 1 271 ? 13.068 -6.361 -10.730 1.00 88.81 271 LEU A O 1
ATOM 2187 N N . ASP A 1 272 ? 12.106 -7.963 -9.502 1.00 89.56 272 ASP A N 1
ATOM 2188 C CA . ASP A 1 272 ? 12.729 -7.542 -8.252 1.00 89.56 272 ASP A CA 1
ATOM 2189 C C . ASP A 1 272 ? 13.578 -8.641 -7.616 1.00 89.56 272 ASP A C 1
ATOM 2191 O O . ASP A 1 272 ? 13.366 -9.838 -7.813 1.00 89.56 272 ASP A O 1
ATOM 2195 N N . GLU A 1 273 ? 14.541 -8.227 -6.805 1.00 86.31 273 GLU A N 1
ATOM 2196 C CA . GLU A 1 273 ? 15.296 -9.116 -5.933 1.00 86.31 273 GLU A CA 1
ATOM 2197 C C . GLU A 1 273 ? 14.645 -9.214 -4.549 1.00 86.31 273 GLU A C 1
ATOM 2199 O O . GLU A 1 273 ? 13.953 -8.312 -4.074 1.00 86.31 273 GLU A O 1
ATOM 2204 N N . SER A 1 274 ? 14.900 -10.316 -3.839 1.00 87.19 274 SER A N 1
ATOM 2205 C CA . SER A 1 274 ? 14.248 -10.567 -2.545 1.00 87.19 274 SER A CA 1
ATOM 2206 C C . SER A 1 274 ? 14.511 -9.488 -1.496 1.00 87.19 274 SER A C 1
ATOM 2208 O O . SER A 1 274 ? 13.674 -9.294 -0.612 1.00 87.19 274 SER A O 1
ATOM 2210 N N . TRP A 1 275 ? 15.669 -8.835 -1.547 1.00 83.62 275 TRP A N 1
ATOM 2211 C CA . TRP A 1 275 ? 16.046 -7.783 -0.606 1.00 83.62 275 TRP A CA 1
ATOM 2212 C C . TRP A 1 275 ? 15.369 -6.443 -0.920 1.00 83.62 275 TRP A C 1
ATOM 2214 O O . TRP A 1 275 ? 15.280 -5.602 -0.032 1.00 83.62 275 TRP A O 1
ATOM 2224 N N . GLU A 1 276 ? 14.839 -6.259 -2.132 1.00 84.69 276 GLU A N 1
ATOM 2225 C CA . GLU A 1 276 ? 14.144 -5.029 -2.534 1.00 84.69 276 GLU A CA 1
ATOM 2226 C C . GLU A 1 276 ? 12.743 -4.908 -1.923 1.00 84.69 276 GLU A C 1
ATOM 2228 O O . GLU A 1 276 ? 12.136 -3.841 -1.941 1.00 84.69 276 GLU A O 1
ATOM 2233 N N . TRP A 1 277 ? 12.263 -5.993 -1.316 1.00 88.94 277 TRP A N 1
ATOM 2234 C CA . TRP A 1 277 ? 10.964 -6.096 -0.663 1.00 88.94 277 TRP A CA 1
ATOM 2235 C C . TRP A 1 277 ? 11.119 -6.285 0.855 1.00 88.94 277 TRP A C 1
ATOM 2237 O O . TRP A 1 277 ? 10.727 -7.327 1.390 1.00 88.94 277 TRP A O 1
ATOM 2247 N N . PRO A 1 278 ? 11.703 -5.338 1.611 1.00 86.75 278 PRO A N 1
ATOM 2248 C CA . PRO A 1 278 ? 11.761 -5.473 3.065 1.00 86.75 278 PRO A CA 1
ATOM 2249 C C . PRO A 1 278 ? 10.344 -5.641 3.649 1.00 86.75 278 PRO A C 1
ATOM 2251 O O . PRO A 1 278 ? 9.367 -5.294 2.975 1.00 86.75 278 PRO A O 1
ATOM 2254 N N . PRO A 1 279 ? 10.203 -6.172 4.878 1.00 87.06 279 PRO A N 1
ATOM 2255 C CA . PRO A 1 279 ? 8.903 -6.294 5.537 1.00 87.06 279 PRO A CA 1
ATOM 2256 C C . PRO A 1 279 ? 8.053 -5.018 5.401 1.00 87.06 279 PRO A C 1
ATOM 2258 O O . PRO A 1 279 ? 8.583 -3.903 5.491 1.00 87.06 279 PRO A O 1
ATOM 2261 N N . PHE A 1 280 ? 6.751 -5.177 5.124 1.00 85.50 280 PHE A N 1
ATOM 2262 C CA . PHE A 1 280 ? 5.858 -4.038 4.863 1.00 85.50 280 PHE A CA 1
ATOM 2263 C C . PHE A 1 280 ? 5.791 -3.098 6.060 1.00 85.50 280 PHE A C 1
ATOM 2265 O O . PHE A 1 280 ? 5.881 -1.892 5.908 1.00 85.50 280 PHE A O 1
ATOM 2272 N N . PHE A 1 281 ? 5.728 -3.647 7.263 1.00 84.25 281 PHE A N 1
ATOM 2273 C CA . PHE A 1 281 ? 6.000 -2.892 8.472 1.00 84.25 281 PHE A CA 1
ATOM 2274 C C . PHE A 1 281 ? 7.436 -3.184 8.886 1.00 84.25 281 PHE A C 1
ATOM 2276 O O . PHE A 1 281 ? 7.872 -4.338 8.842 1.00 84.25 281 PHE A O 1
ATOM 2283 N N . GLY A 1 282 ? 8.194 -2.155 9.251 1.00 81.25 282 GLY A N 1
ATOM 2284 C CA . GLY A 1 282 ? 9.547 -2.340 9.755 1.00 81.25 282 GLY A CA 1
ATOM 2285 C C . GLY A 1 282 ? 9.563 -3.094 11.084 1.00 81.25 282 GLY A C 1
ATOM 2286 O O . GLY A 1 282 ? 8.592 -3.700 11.536 1.00 81.25 282 GLY A O 1
ATOM 2287 N N . GLN A 1 283 ? 10.696 -3.048 11.777 1.00 82.12 283 GLN A N 1
ATOM 2288 C CA . GLN A 1 283 ? 10.782 -3.656 13.104 1.00 82.12 283 GLN A CA 1
ATOM 2289 C C . GLN A 1 283 ? 9.907 -2.873 14.094 1.00 82.12 283 GLN A C 1
ATOM 2291 O O . GLN A 1 283 ? 10.287 -1.783 14.524 1.00 82.12 283 GLN A O 1
ATOM 2296 N N . ILE A 1 284 ? 8.766 -3.448 14.489 1.00 82.12 284 ILE A N 1
ATOM 2297 C CA . ILE A 1 284 ? 7.799 -2.834 15.420 1.00 82.12 284 ILE A CA 1
ATOM 2298 C C . ILE A 1 284 ? 8.478 -2.417 16.732 1.00 82.12 284 ILE A C 1
ATOM 2300 O O . ILE A 1 284 ? 8.205 -1.348 17.271 1.00 82.12 284 ILE A O 1
ATOM 2304 N N . THR A 1 285 ? 9.447 -3.203 17.207 1.00 83.44 285 THR A N 1
ATOM 2305 C CA . THR A 1 285 ? 10.232 -2.910 18.420 1.00 83.44 285 THR A CA 1
ATOM 2306 C C . THR A 1 285 ? 11.016 -1.595 18.344 1.00 83.44 285 THR A C 1
ATOM 2308 O O . THR A 1 285 ? 11.403 -1.045 19.372 1.00 83.44 285 THR A O 1
ATOM 2311 N N . LYS A 1 286 ? 11.240 -1.050 17.142 1.00 81.62 286 LYS A N 1
ATOM 2312 C CA . LYS A 1 286 ? 11.910 0.241 16.922 1.00 81.62 286 LYS A CA 1
ATOM 2313 C C . LYS A 1 286 ? 10.942 1.422 16.824 1.00 81.62 286 LYS A C 1
ATOM 2315 O O . LYS A 1 286 ? 11.404 2.558 16.691 1.00 81.62 286 LYS A O 1
ATOM 2320 N N . ALA A 1 287 ? 9.633 1.196 16.899 1.00 84.38 287 ALA A N 1
ATOM 2321 C CA . ALA A 1 287 ? 8.610 2.221 16.727 1.00 84.38 287 ALA A CA 1
ATOM 2322 C C . ALA A 1 287 ? 8.175 2.877 18.054 1.00 84.38 287 ALA A C 1
ATOM 2324 O O . ALA A 1 287 ? 6.995 3.009 18.352 1.00 84.38 287 ALA A O 1
ATOM 2325 N N . TYR A 1 288 ? 9.141 3.327 18.860 1.00 84.44 288 TYR A N 1
ATOM 2326 C CA . TYR A 1 288 ? 8.888 3.960 20.166 1.00 84.44 288 TYR A CA 1
ATOM 2327 C C . TYR A 1 288 ? 8.489 5.448 20.091 1.00 84.44 288 TYR A C 1
ATOM 2329 O O . TYR A 1 288 ? 8.321 6.105 21.115 1.00 84.44 288 TYR A O 1
ATOM 2337 N N . SER A 1 289 ? 8.386 6.020 18.891 1.00 82.56 289 SER A N 1
ATOM 2338 C CA . SER A 1 289 ? 7.877 7.378 18.676 1.00 82.56 289 SER A CA 1
ATOM 2339 C C . SER A 1 289 ? 7.082 7.442 17.380 1.00 82.56 289 SER A C 1
ATOM 2341 O O . SER A 1 289 ? 7.382 6.698 16.449 1.00 82.56 289 SER A O 1
ATOM 2343 N N . MET A 1 290 ? 6.122 8.369 17.277 1.00 74.94 290 MET A N 1
ATOM 2344 C CA . MET A 1 290 ? 5.335 8.563 16.048 1.00 74.94 290 MET A CA 1
ATOM 2345 C C . MET A 1 290 ? 6.228 8.830 14.835 1.00 74.94 290 MET A C 1
ATOM 2347 O O . MET A 1 290 ? 6.018 8.267 13.768 1.00 74.94 290 MET A O 1
ATOM 2351 N N . ARG A 1 291 ? 7.299 9.617 15.010 1.00 74.81 291 ARG A N 1
ATOM 2352 C CA . ARG A 1 291 ? 8.284 9.826 13.945 1.00 74.81 291 ARG A CA 1
ATOM 2353 C C . ARG A 1 291 ? 8.923 8.508 13.520 1.00 74.81 291 ARG A C 1
ATOM 2355 O O . ARG A 1 291 ? 8.996 8.244 12.332 1.00 74.81 291 ARG A O 1
ATOM 2362 N N . ARG A 1 292 ? 9.379 7.676 14.462 1.00 74.31 292 ARG A N 1
ATOM 2363 C CA . ARG A 1 292 ? 9.978 6.375 14.128 1.00 74.31 292 ARG A CA 1
ATOM 2364 C C . ARG A 1 292 ? 8.973 5.369 13.588 1.00 74.31 292 ARG A C 1
ATOM 2366 O O . ARG A 1 292 ? 9.384 4.516 12.818 1.00 74.31 292 ARG A O 1
ATOM 2373 N N . TRP A 1 293 ? 7.701 5.478 13.950 1.00 76.44 293 TRP A N 1
ATOM 2374 C CA . TRP A 1 293 ? 6.633 4.680 13.362 1.00 76.44 293 TRP A CA 1
ATOM 2375 C C . TRP A 1 293 ? 6.511 4.954 11.859 1.00 76.44 293 TRP A C 1
ATOM 2377 O O . TRP A 1 293 ? 6.599 4.015 11.085 1.00 76.44 293 TRP A O 1
ATOM 2387 N N . TYR A 1 294 ? 6.413 6.220 11.439 1.00 68.88 294 TYR A N 1
ATOM 2388 C CA . TYR A 1 294 ? 6.311 6.589 10.013 1.00 68.88 294 TYR A CA 1
ATOM 2389 C C . TYR A 1 294 ? 7.631 6.550 9.243 1.00 68.88 294 TYR A C 1
ATOM 2391 O O . TYR A 1 294 ? 7.646 6.573 8.022 1.00 68.88 294 TYR A O 1
ATOM 2399 N N . VAL A 1 295 ? 8.755 6.586 9.952 1.00 66.44 295 VAL A N 1
ATOM 2400 C CA . VAL A 1 295 ? 10.069 6.391 9.343 1.00 66.44 295 VAL A CA 1
ATOM 2401 C C . VAL A 1 295 ? 10.257 4.893 9.102 1.00 66.44 295 VAL A C 1
ATOM 2403 O O . VAL A 1 295 ? 10.501 4.485 7.982 1.00 66.44 295 VAL A O 1
ATOM 2406 N N . ASN A 1 296 ? 10.083 4.035 10.106 1.00 59.16 296 ASN A N 1
ATOM 2407 C CA . ASN A 1 296 ? 10.378 2.608 9.952 1.00 59.16 296 ASN A CA 1
ATOM 2408 C C . ASN A 1 296 ? 9.302 1.809 9.189 1.00 59.16 296 ASN A C 1
ATOM 2410 O O . ASN A 1 296 ? 9.600 0.680 8.803 1.00 59.16 296 ASN A O 1
ATOM 2414 N N . ASN A 1 297 ? 8.096 2.352 8.990 1.00 52.94 297 ASN A N 1
ATOM 2415 C CA . ASN A 1 297 ? 7.012 1.759 8.193 1.00 52.94 297 ASN A CA 1
ATOM 2416 C C . ASN A 1 297 ? 6.806 2.571 6.915 1.00 52.94 297 ASN A C 1
ATOM 2418 O O . ASN A 1 297 ? 6.792 1.957 5.824 1.00 52.94 297 ASN A O 1
#